Protein AF-A0A6A4B1N3-F1 (afdb_monomer)

Sequence (183 aa):
KTQLAFALGGRRPWFYWPATRIGSDSQNLYQNFDKISDAFDEITLKDKPMKLSKAAILNSTSKFYKTELLWTYGFILALLKQYSLKTDQSTEMIRFVGKTLLHVDKCNRAAVTEFCASMKSSGKVLPFFILDEMTPNTNMDGGGMNMAAFQRNVFLGRKLQTDAYVDDDCAPFPSESTCCFGR

Structure (mmCIF, N/CA/C/O backbone):
data_AF-A0A6A4B1N3-F1
#
_entry.id   AF-A0A6A4B1N3-F1
#
loop_
_atom_site.group_PDB
_atom_site.id
_atom_site.type_symbol
_atom_site.label_atom_id
_atom_site.label_alt_id
_atom_site.label_comp_id
_atom_site.label_asym_id
_atom_site.label_entity_id
_atom_site.label_seq_id
_atom_site.pdbx_PDB_ins_code
_atom_site.Cartn_x
_atom_site.Cartn_y
_atom_site.Cartn_z
_atom_site.occupancy
_atom_site.B_iso_or_equiv
_atom_site.auth_seq_id
_atom_site.auth_comp_id
_atom_site.auth_asym_id
_atom_site.auth_atom_id
_atom_site.pdbx_PDB_model_num
ATOM 1 N N . LYS A 1 1 ? 7.842 -18.168 8.810 1.00 45.47 1 LYS A N 1
ATOM 2 C CA . LYS A 1 1 ? 7.111 -17.239 7.903 1.00 45.47 1 LYS A CA 1
ATOM 3 C C . LYS A 1 1 ? 6.048 -16.365 8.594 1.00 45.47 1 LYS A C 1
ATOM 5 O O . LYS A 1 1 ? 5.810 -15.260 8.150 1.00 45.47 1 LYS A O 1
ATOM 10 N N . THR A 1 2 ? 5.546 -16.728 9.776 1.00 44.12 2 THR A N 1
ATOM 11 C CA . THR A 1 2 ? 4.851 -15.836 10.744 1.00 44.12 2 THR A CA 1
ATOM 12 C C . THR A 1 2 ? 5.799 -15.067 11.684 1.00 44.12 2 THR A C 1
ATOM 14 O O . THR A 1 2 ? 5.364 -14.262 12.503 1.00 44.12 2 THR A O 1
ATOM 17 N N . GLN A 1 3 ? 7.110 -15.300 11.562 1.00 46.03 3 GLN A N 1
ATOM 18 C CA . GLN A 1 3 ? 8.134 -14.774 12.466 1.00 46.03 3 GLN A CA 1
ATOM 19 C C . GLN A 1 3 ? 8.338 -13.260 12.353 1.00 46.03 3 GLN A C 1
ATOM 21 O O . GLN A 1 3 ? 8.688 -12.658 13.354 1.00 46.03 3 GLN A O 1
ATOM 26 N N . LEU A 1 4 ? 8.065 -12.620 11.205 1.00 46.94 4 LEU A N 1
ATOM 27 C CA . LEU A 1 4 ? 8.199 -11.160 11.082 1.00 46.94 4 LEU A CA 1
ATOM 28 C C . LEU A 1 4 ? 7.067 -10.413 11.814 1.00 46.94 4 LEU A C 1
ATOM 30 O O . LEU A 1 4 ? 7.321 -9.411 12.471 1.00 46.94 4 LEU A O 1
ATOM 34 N N . ALA A 1 5 ? 5.834 -10.936 11.776 1.00 45.56 5 ALA A N 1
ATOM 35 C CA . ALA A 1 5 ? 4.709 -10.393 12.547 1.00 45.56 5 ALA A CA 1
ATOM 36 C C . ALA A 1 5 ? 4.905 -10.589 14.065 1.00 45.56 5 ALA A C 1
ATOM 38 O O . ALA A 1 5 ? 4.594 -9.697 14.853 1.00 45.56 5 ALA A O 1
ATOM 39 N N . PHE A 1 6 ? 5.486 -11.728 14.466 1.00 44.69 6 PHE A N 1
ATOM 40 C CA . PHE A 1 6 ? 5.881 -11.996 15.854 1.00 44.69 6 PHE A CA 1
ATOM 41 C C . PHE A 1 6 ? 7.077 -11.134 16.306 1.00 44.69 6 PHE A C 1
ATOM 43 O O . PHE A 1 6 ? 7.061 -10.610 17.416 1.00 44.69 6 PHE A O 1
ATOM 50 N N . ALA A 1 7 ? 8.082 -10.929 15.447 1.00 45.16 7 ALA A N 1
ATOM 51 C CA . ALA A 1 7 ? 9.272 -10.123 15.739 1.00 45.16 7 ALA A CA 1
ATOM 52 C C . ALA A 1 7 ? 8.977 -8.616 15.824 1.00 45.16 7 ALA A C 1
ATOM 54 O O . ALA A 1 7 ? 9.654 -7.903 16.554 1.00 45.16 7 ALA A O 1
ATOM 55 N N . LEU A 1 8 ? 7.931 -8.133 15.143 1.00 51.41 8 LEU A N 1
ATOM 56 C CA . LEU A 1 8 ? 7.424 -6.758 15.270 1.00 51.41 8 LEU A CA 1
ATOM 57 C C . LEU A 1 8 ? 6.492 -6.568 16.487 1.00 51.41 8 LEU A C 1
ATOM 59 O O . LEU A 1 8 ? 5.803 -5.553 16.606 1.00 51.41 8 LEU A O 1
ATOM 63 N N . GLY A 1 9 ? 6.482 -7.534 17.411 1.00 50.06 9 GLY A N 1
ATOM 64 C CA . GLY A 1 9 ? 5.972 -7.375 18.768 1.00 50.06 9 GLY A CA 1
ATOM 65 C C . GLY A 1 9 ? 4.480 -7.624 18.965 1.00 50.06 9 GLY A C 1
ATOM 66 O O . GLY A 1 9 ? 4.006 -7.375 20.066 1.00 50.06 9 GLY A O 1
ATOM 67 N N . GLY A 1 10 ? 3.722 -8.078 17.957 1.00 53.12 10 GLY A N 1
ATOM 68 C CA . GLY A 1 10 ? 2.311 -8.485 18.122 1.00 53.12 10 GLY A CA 1
ATOM 69 C C . GLY A 1 10 ? 1.360 -7.412 18.688 1.00 53.12 10 GLY A C 1
ATOM 70 O O . GLY A 1 10 ? 0.267 -7.737 19.137 1.00 53.12 10 GLY A O 1
ATOM 71 N N . ARG A 1 11 ? 1.779 -6.139 18.717 1.00 61.38 11 ARG A N 1
ATOM 72 C CA . ARG A 1 11 ? 1.110 -5.034 19.439 1.00 61.38 11 ARG A CA 1
ATOM 73 C C . ARG A 1 11 ? 0.362 -4.056 18.537 1.00 61.38 11 ARG A C 1
ATOM 75 O O . ARG A 1 11 ? -0.231 -3.102 19.031 1.00 61.38 11 ARG A O 1
ATOM 82 N N . ARG A 1 12 ? 0.422 -4.230 17.219 1.00 71.31 12 ARG A N 1
ATOM 83 C CA . ARG A 1 12 ? -0.218 -3.334 16.250 1.00 71.31 12 ARG A CA 1
ATOM 84 C C . ARG A 1 12 ? -0.937 -4.172 15.193 1.00 71.31 12 ARG A C 1
ATOM 86 O O . ARG A 1 12 ? -0.401 -5.199 14.812 1.00 71.31 12 ARG A O 1
ATOM 93 N N . PRO A 1 13 ? -2.104 -3.746 14.704 1.00 78.88 13 PRO A N 1
ATOM 94 C CA . PRO A 1 13 ? -2.848 -4.437 13.655 1.00 78.88 13 PRO A CA 1
ATOM 95 C C . PRO A 1 13 ? -2.047 -4.484 12.342 1.00 78.88 13 PRO A C 1
ATOM 97 O O . PRO A 1 13 ? -1.325 -3.538 12.013 1.00 78.88 13 PRO A O 1
ATOM 100 N N . TRP A 1 14 ? -2.195 -5.548 11.550 1.00 77.38 14 TRP A N 1
ATOM 101 C CA . TRP A 1 14 ? -1.523 -5.659 10.246 1.00 77.38 14 TRP A CA 1
ATOM 102 C C . TRP A 1 14 ? -2.414 -6.236 9.147 1.00 77.38 14 TRP A C 1
ATOM 104 O O . TRP A 1 14 ? -3.177 -7.175 9.364 1.00 77.38 14 TRP A O 1
ATOM 114 N N . PHE A 1 15 ? -2.271 -5.702 7.937 1.00 79.19 15 PHE A N 1
ATOM 115 C CA . PHE A 1 15 ? -2.686 -6.355 6.702 1.00 79.19 15 PHE A CA 1
ATOM 116 C C . PHE A 1 15 ? -1.580 -7.305 6.255 1.00 79.19 15 PHE A C 1
ATOM 118 O O . PHE A 1 15 ? -0.411 -6.920 6.243 1.00 79.19 15 PHE A O 1
ATOM 125 N N . TYR A 1 16 ? -1.944 -8.529 5.888 1.00 75.94 16 TYR A N 1
ATOM 126 C CA . TYR A 1 16 ? -1.006 -9.521 5.376 1.00 75.94 16 TYR A CA 1
ATOM 127 C C . TYR A 1 16 ? -1.273 -9.785 3.899 1.00 75.94 16 TYR A C 1
ATOM 129 O O . TYR A 1 16 ? -2.423 -9.964 3.497 1.00 75.94 16 TYR A O 1
ATOM 137 N N . TRP A 1 17 ? -0.195 -9.803 3.123 1.00 75.38 17 TRP A N 1
ATOM 138 C CA . TRP A 1 17 ? -0.210 -10.012 1.690 1.00 75.38 17 TRP A CA 1
ATOM 139 C C . TRP A 1 17 ? 0.694 -11.176 1.307 1.00 75.38 17 TRP A C 1
ATOM 141 O O . TRP A 1 17 ? 1.900 -11.093 1.543 1.00 75.38 17 TRP A O 1
ATOM 151 N N . PRO A 1 18 ? 0.166 -12.243 0.703 1.00 67.25 18 PRO A N 1
ATOM 152 C CA . PRO A 1 18 ? 1.003 -13.284 0.141 1.00 67.25 18 PRO A CA 1
ATOM 153 C C . PRO A 1 18 ? 1.669 -12.780 -1.143 1.00 67.25 18 PRO A C 1
ATOM 155 O O . PRO A 1 18 ? 1.049 -12.122 -1.971 1.00 67.25 18 PRO A O 1
ATOM 158 N N . ALA A 1 19 ? 2.946 -13.109 -1.319 1.00 61.28 19 ALA A N 1
ATOM 159 C CA . ALA A 1 19 ? 3.702 -12.783 -2.532 1.00 61.28 19 ALA A CA 1
ATOM 160 C C . ALA A 1 19 ? 3.337 -13.634 -3.753 1.00 61.28 19 ALA A C 1
ATOM 162 O O . ALA A 1 19 ? 3.766 -13.350 -4.870 1.00 61.28 19 ALA A O 1
ATOM 163 N N . THR A 1 20 ? 2.617 -14.728 -3.531 1.00 61.00 20 THR A N 1
ATOM 164 C CA . THR A 1 20 ? 2.230 -15.674 -4.572 1.00 61.00 20 THR A CA 1
ATOM 165 C C . THR A 1 20 ? 0.718 -15.739 -4.627 1.00 61.00 20 THR A C 1
ATOM 167 O O . THR A 1 20 ? 0.055 -15.631 -3.593 1.00 61.00 20 THR A O 1
ATOM 170 N N . ARG A 1 21 ? 0.177 -15.916 -5.838 1.00 61.50 21 ARG A N 1
ATOM 171 C CA . ARG A 1 21 ? -1.244 -16.216 -6.001 1.00 61.50 21 ARG A CA 1
ATOM 172 C C . ARG A 1 21 ? -1.580 -17.442 -5.175 1.00 61.50 21 ARG A C 1
ATOM 174 O O . ARG A 1 21 ? -0.898 -18.465 -5.271 1.00 61.50 21 ARG A O 1
ATOM 181 N N . ILE A 1 22 ? -2.619 -17.321 -4.368 1.00 63.19 22 ILE A N 1
ATOM 182 C CA . ILE A 1 22 ? -3.025 -18.378 -3.462 1.00 63.19 22 ILE A CA 1
ATOM 183 C C . ILE A 1 22 ? -3.862 -19.354 -4.283 1.00 63.19 22 ILE A C 1
ATOM 185 O O . ILE A 1 22 ? -5.053 -19.174 -4.486 1.00 63.19 22 ILE A O 1
ATOM 189 N N . GLY A 1 23 ? -3.219 -20.398 -4.802 1.00 58.72 23 GLY A N 1
ATOM 190 C CA . GLY A 1 23 ? -3.928 -21.475 -5.492 1.00 58.72 23 GLY A CA 1
ATOM 191 C C . GLY A 1 23 ? -4.814 -22.281 -4.538 1.00 58.72 23 GLY A C 1
ATOM 192 O O . GLY A 1 23 ? -4.618 -22.241 -3.319 1.00 58.72 23 GLY A O 1
ATOM 193 N N . SER A 1 24 ? -5.724 -23.082 -5.101 1.00 58.38 24 SER A N 1
ATOM 194 C CA . SER A 1 24 ? -6.586 -24.030 -4.370 1.00 58.38 24 SER A CA 1
ATOM 195 C C . SER A 1 24 ? -5.820 -24.949 -3.416 1.00 58.38 24 SER A C 1
ATOM 197 O O . SER A 1 24 ? -6.361 -25.368 -2.397 1.00 58.38 24 SER A O 1
ATOM 199 N N . ASP A 1 25 ? -4.549 -25.208 -3.718 1.00 60.84 25 ASP A N 1
ATOM 200 C CA . ASP A 1 25 ? -3.686 -26.130 -2.977 1.00 60.84 25 ASP A CA 1
ATOM 201 C C . ASP A 1 25 ? -2.960 -25.451 -1.798 1.00 60.84 25 ASP A C 1
ATOM 203 O O . ASP A 1 25 ? -2.228 -26.091 -1.041 1.00 60.84 25 ASP A O 1
ATOM 207 N N . SER A 1 26 ? -3.148 -24.139 -1.622 1.00 61.34 26 SER A N 1
ATOM 208 C CA . SER A 1 26 ? -2.591 -23.389 -0.495 1.00 61.34 26 SER A CA 1
ATOM 209 C C . SER A 1 26 ? -3.312 -23.748 0.803 1.00 61.34 26 SER A C 1
ATOM 211 O O . SER A 1 26 ? -4.514 -24.012 0.800 1.00 61.34 26 SER A O 1
ATOM 213 N N . GLN A 1 27 ? -2.607 -23.694 1.941 1.00 58.31 27 GLN A N 1
ATOM 214 C CA . GLN A 1 27 ? -3.231 -23.950 3.246 1.00 58.31 27 GLN A CA 1
ATOM 215 C C . GLN A 1 27 ? -4.471 -23.061 3.441 1.00 58.31 27 GLN A C 1
ATOM 217 O O . GLN A 1 27 ? -4.430 -21.875 3.114 1.00 58.31 27 GLN A O 1
ATOM 222 N N . ASN A 1 28 ? -5.538 -23.597 4.045 1.00 61.19 28 ASN A N 1
ATOM 223 C CA . ASN A 1 28 ? -6.802 -22.877 4.278 1.00 61.19 28 ASN A CA 1
ATOM 224 C C . ASN A 1 28 ? -6.622 -21.510 4.960 1.00 61.19 28 ASN A C 1
ATOM 226 O O . ASN A 1 28 ? -7.403 -20.588 4.734 1.00 61.19 28 ASN A O 1
ATOM 230 N N . LEU A 1 29 ? -5.581 -21.354 5.786 1.00 61.53 29 LEU A N 1
ATOM 231 C CA . LEU A 1 29 ? -5.235 -20.064 6.378 1.00 61.53 29 LEU A CA 1
ATOM 232 C C . LEU A 1 29 ? -4.972 -19.003 5.300 1.00 61.53 29 LEU A C 1
ATOM 234 O O . LEU A 1 29 ? -5.459 -17.885 5.439 1.00 61.53 29 LEU A O 1
ATOM 238 N N . TYR A 1 30 ? -4.260 -19.369 4.232 1.00 61.44 30 TYR A N 1
ATOM 239 C CA . TYR A 1 30 ? -3.937 -18.489 3.117 1.00 61.44 30 TYR A CA 1
ATOM 240 C C . TYR A 1 30 ? -5.128 -18.226 2.209 1.00 61.44 30 TYR A C 1
ATOM 242 O O . TYR A 1 30 ? -5.305 -17.092 1.789 1.00 61.44 30 TYR A O 1
ATOM 250 N N . GLN A 1 31 ? -6.003 -19.209 1.985 1.00 62.94 31 GLN A N 1
ATOM 251 C CA . GLN A 1 31 ? -7.219 -19.028 1.175 1.00 62.94 31 GLN A CA 1
ATOM 252 C C . GLN A 1 31 ? -8.108 -17.873 1.679 1.00 62.94 31 GLN A C 1
ATOM 254 O O . GLN A 1 31 ? -8.796 -17.219 0.898 1.00 62.94 31 GLN A O 1
ATOM 259 N N . ASN A 1 32 ? -8.037 -17.540 2.974 1.00 64.31 32 ASN A N 1
ATOM 260 C CA . ASN A 1 32 ? -8.733 -16.378 3.537 1.00 64.31 32 ASN A CA 1
ATOM 261 C C . ASN A 1 32 ? -8.190 -15.018 3.053 1.00 64.31 32 ASN A C 1
ATOM 263 O O . ASN A 1 32 ? -8.875 -14.007 3.214 1.00 64.31 32 ASN A O 1
ATOM 267 N N . PHE A 1 33 ? -6.986 -14.973 2.475 1.00 68.06 33 PHE A N 1
ATOM 268 C CA . PHE A 1 33 ? -6.372 -13.764 1.913 1.00 68.06 33 PHE A CA 1
ATOM 269 C C . PHE A 1 33 ? -6.438 -13.701 0.390 1.00 68.06 33 PHE A C 1
ATOM 271 O O . PHE A 1 33 ? -6.059 -12.679 -0.171 1.00 68.06 33 PHE A O 1
ATOM 278 N N . ASP A 1 34 ? -6.933 -14.742 -0.278 1.00 69.25 34 ASP A N 1
ATOM 279 C CA . ASP A 1 34 ? -6.882 -14.856 -1.738 1.00 69.25 34 ASP A CA 1
ATOM 280 C C . ASP A 1 34 ? -7.584 -13.674 -2.420 1.00 69.25 34 ASP A C 1
ATOM 282 O O . ASP A 1 34 ? -6.979 -12.900 -3.153 1.00 69.25 34 ASP A O 1
ATOM 286 N N . LYS A 1 35 ? -8.823 -13.393 -2.000 1.00 72.56 35 LYS A N 1
ATOM 287 C CA . LYS A 1 35 ? -9.634 -12.294 -2.551 1.00 72.56 35 LYS A CA 1
ATOM 288 C C . LYS A 1 35 ? -9.014 -10.917 -2.376 1.00 72.56 35 LYS A C 1
ATOM 290 O O . LYS A 1 35 ? -9.163 -10.059 -3.242 1.00 72.56 35 LYS A O 1
ATOM 295 N N . ILE A 1 36 ? -8.418 -10.670 -1.208 1.00 75.25 36 ILE A N 1
ATOM 296 C CA . ILE A 1 36 ? -7.777 -9.384 -0.974 1.00 75.25 36 ILE A CA 1
ATOM 297 C C . ILE A 1 36 ? -6.522 -9.321 -1.836 1.00 75.25 36 ILE A C 1
ATOM 299 O O . ILE A 1 36 ? -6.402 -8.344 -2.566 1.00 75.25 36 ILE A O 1
ATOM 303 N N . SER A 1 37 ? -5.713 -10.389 -1.849 1.00 74.81 37 SER A N 1
ATOM 304 C CA . SER A 1 37 ? -4.488 -10.529 -2.638 1.00 74.81 37 SER A CA 1
ATOM 305 C C . SER A 1 37 ? -4.695 -10.259 -4.120 1.00 74.81 37 SER A C 1
ATOM 307 O O . SER A 1 37 ? -4.037 -9.379 -4.678 1.00 74.81 37 SER A O 1
ATOM 309 N N . ASP A 1 38 ? -5.670 -10.935 -4.719 1.00 78.19 38 ASP A N 1
ATOM 310 C CA . ASP A 1 38 ? -6.063 -10.760 -6.113 1.00 78.19 38 ASP A CA 1
ATOM 311 C C . ASP A 1 38 ? -6.467 -9.316 -6.409 1.00 78.19 38 ASP A C 1
ATOM 313 O O . ASP A 1 38 ? -6.020 -8.733 -7.397 1.00 78.19 38 ASP A O 1
ATOM 317 N N . ALA A 1 39 ? -7.247 -8.689 -5.522 1.00 82.19 39 ALA A N 1
ATOM 318 C CA . ALA A 1 39 ? -7.670 -7.305 -5.710 1.00 82.19 39 ALA A CA 1
ATOM 319 C C . ALA A 1 39 ? -6.480 -6.331 -5.743 1.00 82.19 39 ALA A C 1
ATOM 321 O O . ALA A 1 39 ? -6.495 -5.362 -6.503 1.00 82.19 39 ALA A O 1
ATOM 322 N N . PHE A 1 40 ? -5.430 -6.565 -4.954 1.00 83.25 40 PHE A N 1
ATOM 323 C CA . PHE A 1 40 ? -4.223 -5.738 -5.030 1.00 83.25 40 PHE A CA 1
ATOM 324 C C . PHE A 1 40 ? -3.391 -6.031 -6.254 1.00 83.25 40 PHE A C 1
ATOM 326 O O . PHE A 1 40 ? -2.886 -5.077 -6.835 1.00 83.25 40 PHE A O 1
ATOM 333 N N . ASP A 1 41 ? -3.255 -7.285 -6.675 1.00 81.00 41 ASP A N 1
ATOM 334 C CA . ASP A 1 41 ? -2.563 -7.608 -7.923 1.00 81.00 41 ASP A CA 1
ATOM 335 C C . ASP A 1 41 ? -3.253 -6.921 -9.108 1.00 81.00 41 ASP A C 1
ATOM 337 O O . ASP A 1 41 ? -2.601 -6.242 -9.907 1.00 81.00 41 ASP A O 1
ATOM 341 N N . GLU A 1 42 ? -4.585 -6.985 -9.174 1.00 84.94 42 GLU A N 1
ATOM 342 C CA . GLU A 1 42 ? -5.386 -6.278 -10.176 1.00 84.94 42 GLU A CA 1
ATOM 343 C C . GLU A 1 42 ? -5.177 -4.762 -10.129 1.00 84.94 42 GLU A C 1
ATOM 345 O O . GLU A 1 42 ? -4.992 -4.122 -11.167 1.00 84.94 42 GLU A O 1
ATOM 350 N N . ILE A 1 43 ? -5.189 -4.164 -8.937 1.00 87.69 43 ILE A N 1
ATOM 351 C CA . ILE A 1 43 ? -4.957 -2.727 -8.752 1.00 87.69 43 ILE A CA 1
ATOM 352 C C . ILE A 1 43 ? -3.532 -2.330 -9.149 1.00 87.69 43 ILE A C 1
ATOM 354 O O . ILE A 1 43 ? -3.345 -1.340 -9.855 1.00 87.69 43 ILE A O 1
ATOM 358 N N . THR A 1 44 ? -2.540 -3.111 -8.736 1.00 86.88 44 THR A N 1
ATOM 359 C CA . THR A 1 44 ? -1.114 -2.885 -9.001 1.00 86.88 44 THR A CA 1
ATOM 360 C C . THR A 1 44 ? -0.851 -2.899 -10.507 1.00 86.88 44 THR A C 1
ATOM 362 O O . THR A 1 44 ? -0.147 -2.039 -11.042 1.00 86.88 44 THR A O 1
ATOM 365 N N . LEU A 1 45 ? -1.493 -3.816 -11.237 1.00 87.69 45 LEU A N 1
ATOM 366 C CA . LEU A 1 45 ? -1.413 -3.888 -12.696 1.00 87.69 45 LEU A CA 1
ATOM 367 C C . LEU A 1 45 ? -1.960 -2.630 -13.390 1.00 87.69 45 LEU A C 1
ATOM 369 O O . LEU A 1 45 ? -1.441 -2.245 -14.444 1.00 87.69 45 LEU A O 1
ATOM 373 N N . LYS A 1 46 ? -2.949 -1.935 -12.807 1.00 91.75 46 LYS A N 1
ATOM 374 C CA . LYS A 1 46 ? -3.496 -0.685 -13.378 1.00 91.75 46 LYS A CA 1
ATOM 375 C C . LYS A 1 46 ? -2.484 0.462 -13.389 1.00 91.75 46 LYS A C 1
ATOM 377 O O . LYS A 1 46 ? -2.604 1.350 -14.238 1.00 91.75 46 LYS A O 1
ATOM 382 N N . ASP A 1 47 ? -1.481 0.431 -12.512 1.00 90.81 47 ASP A N 1
ATOM 383 C CA . ASP A 1 47 ? -0.378 1.404 -12.485 1.00 90.81 47 ASP A CA 1
ATOM 384 C C . ASP A 1 47 ? 0.702 1.121 -13.540 1.00 90.81 47 ASP A C 1
ATOM 386 O O . ASP A 1 47 ? 1.604 1.932 -13.742 1.00 90.81 47 ASP A O 1
ATOM 390 N N . LYS A 1 48 ? 0.577 0.008 -14.278 1.00 90.31 48 LYS A N 1
ATOM 391 C CA . LYS A 1 48 ? 1.447 -0.377 -15.401 1.00 90.31 48 LYS A CA 1
ATOM 392 C C . LYS A 1 48 ? 2.948 -0.293 -15.058 1.00 90.31 48 LYS A C 1
ATOM 394 O O . LYS A 1 48 ? 3.714 0.240 -15.868 1.00 90.31 48 LYS A O 1
ATOM 399 N N . PRO A 1 49 ? 3.409 -0.864 -13.926 1.00 85.75 49 PRO A N 1
ATOM 400 C CA . PRO A 1 49 ? 4.802 -0.735 -13.494 1.00 85.75 49 PRO A CA 1
ATOM 401 C C . PRO A 1 49 ? 5.807 -1.306 -14.506 1.00 85.75 49 PRO A C 1
ATOM 403 O O . PRO A 1 49 ? 6.933 -0.832 -14.595 1.00 85.75 49 PRO A O 1
ATOM 406 N N . MET A 1 50 ? 5.382 -2.256 -15.346 1.00 85.75 50 MET A N 1
ATOM 407 C CA . MET A 1 50 ? 6.205 -2.837 -16.416 1.00 85.75 50 MET A CA 1
ATOM 408 C C . MET A 1 50 ? 6.592 -1.851 -17.526 1.00 85.75 50 MET A C 1
ATOM 410 O O . MET A 1 50 ? 7.515 -2.128 -18.285 1.00 85.75 50 MET A O 1
ATOM 414 N N . LYS A 1 51 ? 5.884 -0.723 -17.664 1.00 88.06 51 LYS A N 1
ATOM 415 C CA . LYS A 1 51 ? 6.200 0.305 -18.671 1.00 88.06 51 LYS A CA 1
ATOM 416 C C . LYS A 1 51 ? 7.263 1.296 -18.200 1.00 88.06 51 LYS A C 1
ATOM 418 O O . LYS A 1 51 ? 7.678 2.157 -18.970 1.00 88.06 51 LYS A O 1
ATOM 423 N N . LEU A 1 52 ? 7.659 1.215 -16.935 1.00 85.56 52 LEU A N 1
ATOM 424 C CA . LEU A 1 52 ? 8.599 2.135 -16.319 1.00 85.56 52 LEU A CA 1
ATOM 425 C C . LEU A 1 52 ? 10.013 1.573 -16.387 1.00 85.56 52 LEU A C 1
ATOM 427 O O . LEU A 1 52 ? 10.226 0.362 -16.454 1.00 85.56 52 LEU A O 1
ATOM 431 N N . SER A 1 53 ? 11.002 2.465 -16.352 1.00 88.19 53 SER A N 1
ATOM 432 C CA . SER A 1 53 ? 12.391 2.028 -16.329 1.00 88.19 53 SER A CA 1
ATOM 433 C C . SER A 1 53 ? 12.687 1.268 -15.036 1.00 88.19 53 SER A C 1
ATOM 435 O O . SER A 1 53 ? 12.229 1.634 -13.948 1.00 88.19 53 SER A O 1
ATOM 437 N N . LYS A 1 54 ? 13.523 0.232 -15.145 1.00 85.50 54 LYS A N 1
ATOM 438 C CA . LYS A 1 54 ? 13.982 -0.563 -13.999 1.00 85.50 54 LYS A CA 1
ATOM 439 C C . LYS A 1 54 ? 14.563 0.327 -12.890 1.00 85.50 54 LYS A C 1
ATOM 441 O O . LYS A 1 54 ? 14.272 0.117 -11.718 1.00 85.50 54 LYS A O 1
ATOM 446 N N . ALA A 1 55 ? 15.307 1.374 -13.255 1.00 86.38 55 ALA A N 1
ATOM 447 C CA . ALA A 1 55 ? 15.858 2.343 -12.306 1.00 86.38 55 ALA A CA 1
ATOM 448 C C . ALA A 1 55 ? 14.775 3.139 -11.550 1.00 86.38 55 ALA A C 1
ATOM 450 O O . ALA A 1 55 ? 14.893 3.338 -10.341 1.00 86.38 55 ALA A O 1
ATOM 451 N N . ALA A 1 56 ? 13.708 3.572 -12.232 1.00 86.38 56 ALA A N 1
ATOM 452 C 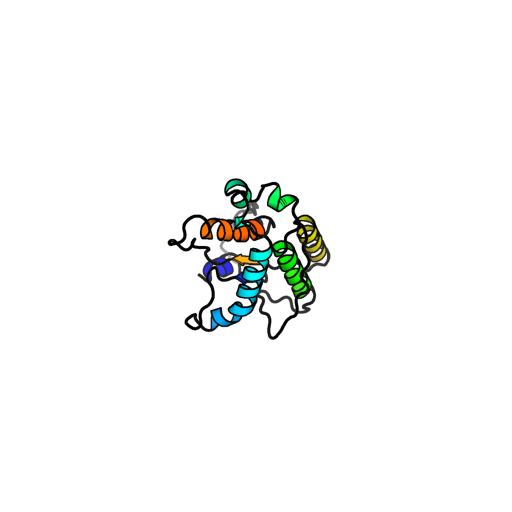CA . ALA A 1 56 ? 12.609 4.298 -11.594 1.00 86.38 56 ALA A CA 1
ATOM 453 C C . ALA A 1 56 ? 11.803 3.400 -10.646 1.00 86.38 56 ALA A C 1
ATOM 455 O O . ALA A 1 56 ? 11.423 3.844 -9.562 1.00 86.38 56 ALA A O 1
ATOM 456 N N . ILE A 1 57 ? 11.582 2.143 -11.037 1.00 87.38 57 ILE A N 1
ATOM 457 C CA . ILE A 1 57 ? 10.828 1.163 -10.252 1.00 87.38 57 ILE A CA 1
ATOM 458 C C . ILE A 1 57 ? 11.605 0.673 -9.035 1.00 87.38 57 ILE A C 1
ATOM 460 O O . ILE A 1 57 ? 11.013 0.591 -7.963 1.00 87.38 57 ILE A O 1
ATOM 464 N N . LEU A 1 58 ? 12.902 0.381 -9.162 1.00 85.50 58 LEU A N 1
ATOM 465 C CA . LEU A 1 58 ? 13.723 -0.131 -8.057 1.00 85.50 58 LEU A CA 1
ATOM 466 C C . LEU A 1 58 ? 14.027 0.924 -6.990 1.00 85.50 58 LEU A C 1
ATOM 468 O O . LEU A 1 58 ? 14.266 0.571 -5.837 1.00 85.50 58 LEU A O 1
ATOM 472 N N . ASN A 1 59 ? 13.990 2.207 -7.345 1.00 85.25 59 ASN A N 1
ATOM 473 C CA . ASN A 1 59 ? 14.272 3.291 -6.418 1.00 85.25 59 ASN A CA 1
ATOM 474 C C . ASN A 1 59 ? 12.980 3.851 -5.798 1.00 85.25 59 ASN A C 1
ATOM 476 O O . ASN A 1 59 ? 12.285 4.643 -6.430 1.00 85.25 59 ASN A O 1
ATOM 480 N N . SER A 1 60 ? 12.700 3.522 -4.532 1.00 83.75 60 SER A N 1
ATOM 481 C CA . SER A 1 60 ? 11.548 4.048 -3.770 1.00 83.75 60 SER A CA 1
ATOM 482 C C . SER A 1 60 ? 11.545 5.574 -3.613 1.00 83.75 60 SER A C 1
ATOM 484 O O . SER A 1 60 ? 10.512 6.181 -3.332 1.00 83.75 60 SER A O 1
ATOM 486 N N . THR A 1 61 ? 12.695 6.220 -3.808 1.00 84.50 61 THR A N 1
ATOM 487 C CA . THR A 1 61 ? 12.840 7.679 -3.761 1.00 84.50 61 THR A CA 1
ATOM 488 C C . THR A 1 61 ? 12.709 8.341 -5.133 1.00 84.50 61 THR A C 1
ATOM 490 O O . THR A 1 61 ? 12.844 9.568 -5.229 1.00 84.50 61 THR A O 1
ATOM 493 N N . SER A 1 62 ? 12.440 7.567 -6.188 1.00 85.75 62 SER A N 1
ATOM 494 C CA . SER A 1 62 ? 12.261 8.092 -7.538 1.00 85.75 62 SER A CA 1
ATOM 495 C C . SER A 1 62 ? 11.081 9.064 -7.611 1.00 85.75 62 SER A C 1
ATOM 497 O O . SER A 1 62 ? 10.158 9.041 -6.789 1.00 85.75 62 SER A O 1
ATOM 499 N N . LYS A 1 63 ? 11.109 9.947 -8.617 1.00 87.31 63 LYS A N 1
ATOM 500 C CA . LYS A 1 63 ? 10.027 10.911 -8.864 1.00 87.31 63 LYS A CA 1
ATOM 501 C C . LYS A 1 63 ? 8.678 10.205 -9.021 1.00 87.31 63 LYS A C 1
ATOM 503 O O . LYS A 1 63 ? 7.688 10.690 -8.493 1.00 87.31 63 LYS A O 1
ATOM 508 N N . PHE A 1 64 ? 8.683 9.026 -9.642 1.00 89.25 64 PHE A N 1
ATOM 509 C CA . PHE A 1 64 ? 7.503 8.202 -9.866 1.00 89.25 64 PHE A CA 1
ATOM 510 C C . PHE A 1 64 ? 6.686 7.972 -8.578 1.00 89.25 64 PHE A C 1
ATOM 512 O O . PHE A 1 64 ? 5.528 8.369 -8.514 1.00 89.25 64 PHE A O 1
ATOM 519 N N . TYR A 1 65 ? 7.300 7.469 -7.502 1.00 88.00 65 TYR A N 1
ATOM 520 C CA . TYR A 1 65 ? 6.601 7.251 -6.222 1.00 88.00 65 TYR A CA 1
ATOM 521 C C . TYR A 1 65 ? 6.258 8.544 -5.465 1.00 88.00 65 TYR A C 1
ATOM 523 O O . TYR A 1 65 ? 5.455 8.541 -4.534 1.00 88.00 65 TYR A O 1
ATOM 531 N N . LYS A 1 66 ? 6.892 9.666 -5.815 1.00 85.31 66 LYS A N 1
ATOM 532 C CA . LYS A 1 66 ? 6.698 10.949 -5.127 1.00 85.31 66 LYS A CA 1
ATOM 533 C C . LYS A 1 66 ? 5.567 11.773 -5.732 1.00 85.31 66 LYS A C 1
ATOM 535 O O . LYS A 1 66 ? 4.862 12.436 -4.976 1.00 85.31 66 LYS A O 1
ATOM 540 N N . THR A 1 67 ? 5.429 11.769 -7.056 1.00 84.56 67 THR A N 1
ATOM 541 C CA . THR A 1 67 ? 4.572 12.724 -7.774 1.00 84.56 67 THR A CA 1
ATOM 542 C C . THR A 1 67 ? 3.378 12.089 -8.463 1.00 84.56 67 THR A C 1
ATOM 544 O O . THR A 1 67 ? 2.391 12.785 -8.682 1.00 84.56 67 THR A O 1
ATOM 547 N N . GLU A 1 68 ? 3.444 10.805 -8.815 1.00 90.06 68 GLU A N 1
ATOM 548 C CA . GLU A 1 68 ? 2.371 10.176 -9.582 1.00 90.06 68 GLU A CA 1
ATOM 549 C C . GLU A 1 68 ? 1.139 9.858 -8.732 1.00 90.06 68 GLU A C 1
ATOM 551 O O . GLU A 1 68 ? 1.213 9.585 -7.529 1.00 90.06 68 GLU A O 1
ATOM 556 N N . LEU A 1 69 ? -0.009 9.858 -9.410 1.00 94.81 69 LEU A N 1
ATOM 557 C CA . LEU A 1 69 ? -1.268 9.353 -8.880 1.00 94.81 69 LEU A CA 1
ATOM 558 C C . LEU A 1 69 ? -1.370 7.858 -9.196 1.00 94.81 69 LEU A C 1
ATOM 560 O O . LEU A 1 69 ? -1.568 7.469 -10.353 1.00 94.81 69 LEU A O 1
ATOM 564 N N . LEU A 1 70 ? -1.246 7.032 -8.158 1.00 93.88 70 LEU A N 1
ATOM 565 C CA . LEU A 1 70 ? -1.223 5.575 -8.253 1.00 93.88 70 LEU A CA 1
ATOM 566 C C . LEU A 1 70 ? -2.528 4.977 -7.724 1.00 93.88 70 LEU A C 1
ATOM 568 O O . LEU A 1 70 ? -3.022 5.362 -6.658 1.00 93.88 70 LEU A O 1
ATOM 572 N N . TRP A 1 71 ? -3.067 3.993 -8.440 1.00 94.94 71 TRP A N 1
ATOM 573 C CA . TRP A 1 71 ? -4.166 3.153 -7.964 1.00 94.94 71 TRP A CA 1
ATOM 574 C C . TRP A 1 71 ? -3.758 2.380 -6.712 1.00 94.94 71 TRP A C 1
ATOM 576 O O . TRP A 1 71 ? -4.560 2.234 -5.793 1.00 94.94 71 TRP A O 1
ATOM 586 N N . THR A 1 72 ? -2.500 1.944 -6.638 1.00 91.25 72 THR A N 1
ATOM 587 C CA . THR A 1 72 ? -1.961 1.206 -5.489 1.00 91.25 72 THR A CA 1
ATOM 588 C C . THR A 1 72 ? -1.947 2.067 -4.221 1.00 91.25 72 THR A C 1
ATOM 590 O O . THR A 1 72 ? -2.306 1.589 -3.145 1.00 91.25 72 THR A O 1
ATOM 593 N N . TYR A 1 73 ? -1.638 3.367 -4.330 1.00 92.31 73 TYR A N 1
ATOM 594 C CA . TYR A 1 73 ? -1.810 4.303 -3.209 1.00 92.31 73 TYR A CA 1
ATOM 595 C C . TYR A 1 73 ? -3.280 4.498 -2.847 1.00 92.31 73 TYR A C 1
ATOM 597 O O . TYR A 1 73 ? -3.622 4.486 -1.663 1.00 92.31 73 TYR A O 1
ATOM 605 N N . GLY A 1 74 ? -4.147 4.604 -3.853 1.00 92.81 74 GLY A N 1
ATOM 606 C CA . GLY A 1 74 ? -5.595 4.650 -3.672 1.00 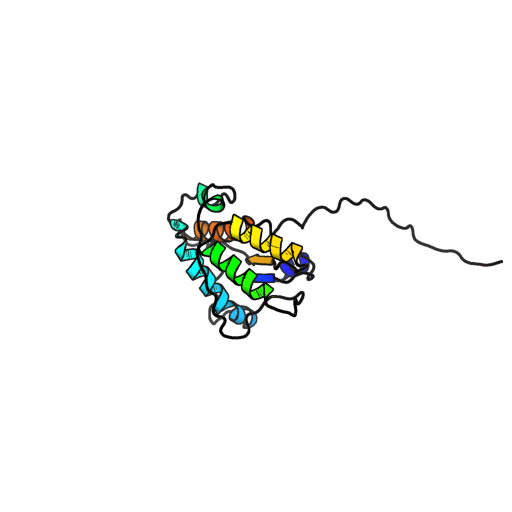92.81 74 GLY A CA 1
ATOM 607 C C . GLY A 1 74 ? -6.126 3.487 -2.849 1.00 92.81 74 GLY A C 1
ATOM 608 O O . GLY A 1 74 ? -6.905 3.665 -1.915 1.00 92.81 74 GLY A O 1
ATOM 609 N N . PHE A 1 75 ? -5.662 2.285 -3.168 1.00 90.94 75 PHE A N 1
ATOM 610 C CA . PHE A 1 75 ? -6.084 1.06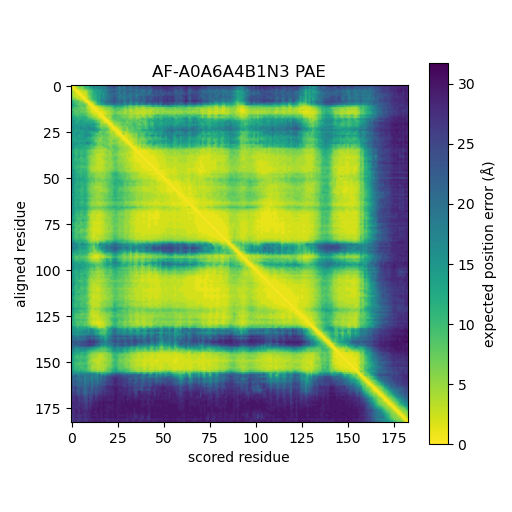1 -2.507 1.00 90.94 75 PHE A CA 1
ATOM 611 C C . PHE A 1 75 ? -5.588 0.995 -1.062 1.00 90.94 75 PHE A C 1
ATOM 613 O O . PHE A 1 75 ? -6.371 0.693 -0.163 1.00 90.94 75 PHE A O 1
ATOM 620 N N . ILE A 1 76 ? -4.334 1.382 -0.804 1.00 90.00 76 ILE A N 1
ATOM 621 C CA . ILE A 1 76 ? -3.816 1.533 0.565 1.00 90.00 76 ILE A CA 1
ATOM 622 C C . ILE A 1 76 ? -4.664 2.534 1.355 1.00 90.00 76 ILE A C 1
ATOM 624 O O . ILE A 1 76 ? -5.033 2.264 2.498 1.00 90.00 76 ILE A O 1
ATOM 628 N N . LEU A 1 77 ? -5.007 3.676 0.757 1.00 91.69 77 LEU A N 1
ATOM 629 C CA . LEU A 1 77 ? -5.851 4.680 1.400 1.00 91.69 77 LEU A CA 1
ATOM 630 C C . LEU A 1 77 ? -7.257 4.139 1.694 1.00 91.69 77 LEU A C 1
ATOM 632 O O . LEU A 1 77 ? -7.778 4.374 2.782 1.00 91.69 77 LEU A O 1
ATOM 636 N N . ALA A 1 78 ? -7.861 3.396 0.767 1.00 91.31 78 ALA A N 1
ATOM 637 C CA . ALA A 1 78 ? -9.167 2.771 0.961 1.00 91.31 78 ALA A CA 1
ATOM 638 C C . ALA A 1 78 ? -9.145 1.758 2.117 1.00 91.31 78 ALA A C 1
ATOM 640 O O . ALA A 1 78 ? -10.038 1.773 2.965 1.00 91.31 78 ALA A O 1
ATOM 641 N N . LEU A 1 79 ? -8.091 0.941 2.214 1.00 88.69 79 LEU A N 1
ATOM 642 C CA . LEU A 1 79 ? -7.894 0.014 3.331 1.00 88.69 79 LEU A CA 1
ATOM 643 C C . LEU A 1 79 ? -7.739 0.745 4.667 1.00 88.69 79 LEU A C 1
ATOM 645 O O . LEU A 1 79 ? -8.350 0.346 5.659 1.00 88.69 79 LEU A O 1
ATOM 649 N N . LEU A 1 80 ? -6.966 1.833 4.701 1.00 88.62 80 LEU A N 1
ATOM 650 C CA . LEU A 1 80 ? -6.801 2.656 5.901 1.00 88.62 80 LEU A CA 1
ATOM 651 C C . LEU A 1 80 ? -8.116 3.309 6.329 1.00 88.62 80 LEU A C 1
ATOM 653 O O . LEU A 1 80 ? -8.451 3.274 7.513 1.00 88.62 80 LEU A O 1
ATOM 657 N N . LYS A 1 81 ? -8.885 3.858 5.382 1.00 90.44 81 LYS A N 1
ATOM 658 C CA . LYS A 1 81 ? -10.219 4.416 5.640 1.00 90.44 81 LYS A CA 1
ATOM 659 C C . LYS A 1 81 ? -11.136 3.358 6.233 1.00 90.44 81 LYS A C 1
ATOM 661 O O . LYS A 1 81 ? -11.682 3.575 7.310 1.00 90.44 81 LYS A O 1
ATOM 666 N N . GLN A 1 82 ? -11.223 2.196 5.593 1.00 87.19 82 GLN A N 1
ATOM 667 C CA . GLN A 1 82 ? -12.070 1.102 6.052 1.00 87.19 82 GLN A CA 1
ATOM 668 C C . GLN A 1 82 ? -11.662 0.599 7.440 1.00 87.19 82 GLN A C 1
ATOM 670 O O . GLN A 1 82 ? -12.519 0.344 8.282 1.00 87.19 82 GLN A O 1
ATOM 675 N N . TYR A 1 83 ? -10.360 0.495 7.707 1.00 84.94 83 TYR A N 1
ATOM 676 C CA . TYR A 1 83 ? -9.857 0.136 9.028 1.00 84.94 83 TYR A CA 1
ATOM 677 C C . TYR A 1 83 ? -10.194 1.198 10.080 1.00 84.94 83 TYR A C 1
ATOM 679 O O . TYR A 1 83 ? -10.628 0.862 11.176 1.00 84.94 83 TYR A O 1
ATOM 687 N N . SER A 1 84 ? -10.068 2.482 9.740 1.00 86.19 84 SER A N 1
ATOM 688 C CA . SER A 1 84 ? -10.355 3.579 10.666 1.00 86.19 84 SER A CA 1
ATOM 689 C C . SER A 1 84 ? -11.816 3.630 11.130 1.00 86.19 84 SER A C 1
ATOM 691 O O . SER A 1 84 ? -12.087 4.246 12.159 1.00 86.19 84 SER A O 1
ATOM 693 N N . LEU A 1 85 ? -12.745 3.002 10.402 1.00 84.69 85 LEU A N 1
ATOM 694 C CA . LEU A 1 85 ? -14.158 2.903 10.778 1.00 84.69 85 LEU A CA 1
ATOM 695 C C . LEU A 1 85 ? -14.432 1.805 11.813 1.00 84.69 85 LEU A C 1
ATOM 697 O O . LEU A 1 85 ? -15.489 1.821 12.439 1.00 84.69 85 LEU A O 1
ATOM 701 N N . LYS A 1 86 ? -13.514 0.849 12.001 1.00 76.94 86 LYS A N 1
ATOM 702 C CA . LYS A 1 86 ? -13.681 -0.211 13.000 1.00 76.94 86 LYS A CA 1
ATOM 703 C C . LYS A 1 86 ? -13.513 0.367 14.409 1.00 76.94 86 LYS A C 1
ATOM 705 O O . LYS A 1 86 ? -12.536 1.063 14.686 1.00 76.94 86 LYS A O 1
ATOM 710 N N . THR A 1 87 ? -14.471 0.065 15.283 1.00 63.09 87 THR A N 1
ATOM 711 C CA . THR A 1 87 ? -14.487 0.472 16.697 1.00 63.09 87 THR A CA 1
ATOM 712 C C . THR A 1 87 ? -13.539 -0.367 17.55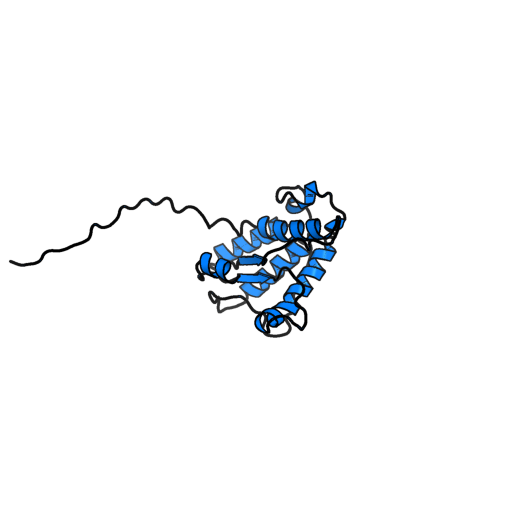4 1.00 63.09 87 THR A C 1
ATOM 714 O O . THR A 1 87 ? -12.870 0.192 18.415 1.00 63.09 87 THR A O 1
ATOM 717 N N . ASP A 1 88 ? -13.395 -1.662 17.251 1.00 64.50 88 ASP A N 1
ATOM 718 C CA . ASP A 1 88 ? -12.440 -2.551 17.920 1.00 64.50 88 ASP A CA 1
ATOM 719 C C . ASP A 1 88 ? -11.149 -2.672 17.110 1.00 64.50 88 ASP A C 1
ATOM 721 O O . ASP A 1 88 ? -11.057 -3.388 16.107 1.00 64.50 88 ASP A O 1
ATOM 725 N N . GLN A 1 89 ? -10.127 -1.939 17.545 1.00 63.12 89 GLN A N 1
ATOM 726 C CA . GLN A 1 89 ? -8.778 -2.023 16.994 1.00 63.12 89 GLN A CA 1
ATOM 727 C C . GLN A 1 89 ? -8.017 -3.155 17.690 1.00 63.12 89 GLN A C 1
ATOM 729 O O . GLN A 1 89 ? -7.230 -2.923 18.603 1.00 63.12 89 GLN A O 1
ATOM 734 N N . SER A 1 90 ? -8.280 -4.397 17.276 1.00 64.00 90 SER A N 1
ATOM 735 C CA . SER A 1 90 ? -7.545 -5.571 17.761 1.00 64.00 90 SER A CA 1
ATOM 736 C C . SER A 1 90 ? -6.058 -5.475 17.407 1.00 64.00 90 SER A C 1
ATOM 738 O O . SER A 1 90 ? -5.718 -5.049 16.303 1.00 64.00 90 SER A O 1
ATOM 740 N N . THR A 1 91 ? -5.171 -5.985 18.260 1.00 64.50 91 THR A N 1
ATOM 741 C CA . THR A 1 91 ? -3.725 -6.125 17.984 1.00 64.50 91 THR A CA 1
ATOM 742 C C . THR A 1 91 ? -3.396 -7.278 17.027 1.00 64.50 91 THR A C 1
ATOM 744 O O . THR A 1 91 ? -2.262 -7.740 16.954 1.00 64.50 91 THR A O 1
ATOM 747 N N . GLU A 1 92 ? -4.398 -7.758 16.298 1.00 72.19 92 GLU A N 1
ATOM 748 C CA . GLU A 1 92 ? -4.317 -8.930 15.448 1.00 72.19 92 GLU A CA 1
ATOM 749 C C . GLU A 1 92 ? -4.306 -8.565 13.962 1.00 72.19 92 GLU A C 1
ATOM 751 O O . GLU A 1 92 ? -4.503 -7.426 13.528 1.00 72.19 92 GLU A O 1
ATOM 756 N N . MET A 1 93 ? -4.093 -9.595 13.156 1.00 75.56 93 MET A N 1
ATOM 757 C CA . MET A 1 93 ? -4.205 -9.540 11.711 1.00 75.56 93 MET A CA 1
ATOM 758 C C . MET A 1 93 ? -5.592 -9.060 11.264 1.00 75.56 93 MET A C 1
ATOM 760 O O . MET A 1 93 ? -6.613 -9.673 11.586 1.00 75.56 93 MET A O 1
ATOM 764 N N . ILE A 1 94 ? -5.629 -8.013 10.442 1.00 77.88 94 ILE A N 1
ATOM 765 C CA . ILE A 1 94 ? -6.870 -7.456 9.912 1.00 77.88 94 ILE A CA 1
ATOM 766 C C . ILE A 1 94 ? -7.423 -8.388 8.839 1.00 77.88 94 ILE A C 1
ATOM 768 O O . ILE A 1 94 ? -6.803 -8.611 7.800 1.00 77.88 94 ILE A O 1
ATOM 772 N N . ARG A 1 95 ? -8.640 -8.878 9.075 1.00 72.88 95 ARG A N 1
ATOM 773 C CA . ARG A 1 95 ? -9.402 -9.688 8.121 1.00 72.88 95 ARG A CA 1
ATOM 774 C C . ARG A 1 95 ? -10.641 -8.935 7.639 1.00 72.88 95 ARG A C 1
ATOM 776 O O . ARG A 1 95 ? -11.240 -8.141 8.380 1.00 72.88 95 ARG A O 1
ATOM 783 N N . PHE A 1 96 ? -11.035 -9.216 6.402 1.00 68.19 96 PHE A N 1
ATOM 784 C CA . PHE A 1 96 ? -12.329 -8.825 5.854 1.00 68.19 96 PHE A CA 1
ATOM 785 C C . PHE A 1 96 ? -13.271 -10.021 5.952 1.00 68.19 96 PHE A C 1
ATOM 787 O O . PHE A 1 96 ? -13.150 -10.983 5.199 1.00 68.19 96 PHE A O 1
ATOM 794 N N . VAL A 1 97 ? -14.180 -9.980 6.925 1.00 61.97 97 VAL A N 1
ATOM 795 C CA . VAL A 1 97 ? -15.215 -11.003 7.084 1.00 61.97 97 VAL A CA 1
ATOM 796 C C . VAL A 1 97 ? -16.388 -10.596 6.191 1.00 61.97 97 VAL A C 1
ATOM 798 O O . VAL A 1 97 ? -17.131 -9.677 6.519 1.00 61.97 97 VAL A O 1
ATOM 801 N N . GLY A 1 98 ? -16.511 -11.232 5.023 1.00 64.62 98 GLY A N 1
ATOM 802 C CA . GLY A 1 98 ? -17.573 -10.961 4.047 1.00 64.62 98 GLY A CA 1
ATOM 803 C C . GLY A 1 98 ? -17.187 -10.005 2.910 1.00 64.62 98 GLY A C 1
ATOM 804 O O . GLY A 1 98 ? -16.062 -9.510 2.815 1.00 64.62 98 GLY A O 1
ATOM 805 N N . LYS A 1 99 ? -18.134 -9.773 1.989 1.00 70.06 99 LYS A N 1
ATOM 806 C CA . LYS A 1 99 ? -17.922 -8.930 0.803 1.00 70.06 99 LYS A CA 1
ATOM 807 C C . LYS A 1 99 ? -17.816 -7.463 1.224 1.00 70.06 99 LYS A C 1
ATOM 809 O O . LYS A 1 99 ? -18.812 -6.848 1.586 1.00 70.06 99 LYS A O 1
ATOM 814 N N . THR A 1 100 ? -16.610 -6.910 1.152 1.00 74.44 100 THR A N 1
ATOM 815 C CA . THR A 1 100 ? -16.348 -5.491 1.421 1.00 74.44 100 THR A CA 1
ATOM 816 C C . THR A 1 100 ? -16.163 -4.761 0.100 1.00 74.44 100 THR A C 1
ATOM 818 O O . THR A 1 100 ? -15.324 -5.154 -0.707 1.00 74.44 100 THR A O 1
ATOM 821 N N . LEU A 1 101 ? -16.947 -3.708 -0.131 1.00 81.06 101 LEU A N 1
ATOM 822 C CA . LEU A 1 101 ? -16.759 -2.837 -1.284 1.00 81.06 101 LEU A CA 1
ATOM 823 C C . LEU A 1 101 ? -15.777 -1.725 -0.906 1.00 81.06 101 LEU A C 1
ATOM 825 O O . LEU A 1 101 ? -16.062 -0.922 -0.023 1.00 81.06 101 LEU A O 1
ATOM 829 N N . LEU A 1 102 ? -14.626 -1.683 -1.574 1.00 83.94 102 LEU A N 1
ATOM 830 C CA . LEU A 1 102 ? -13.661 -0.596 -1.438 1.00 83.94 102 LEU A CA 1
ATOM 831 C C . LEU A 1 102 ? -13.797 0.330 -2.642 1.00 83.94 102 LEU A C 1
ATOM 833 O O . LEU A 1 102 ? -13.591 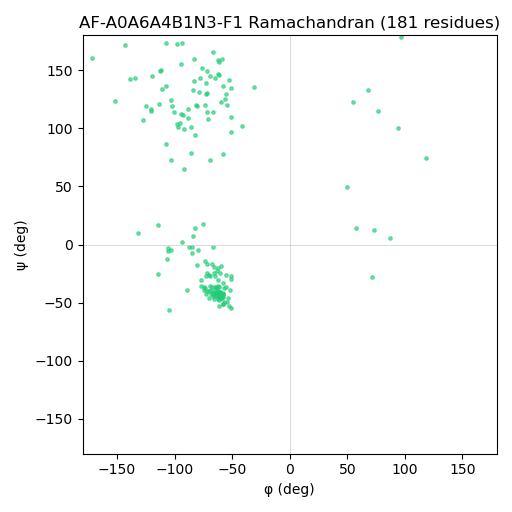-0.092 -3.779 1.00 83.94 102 LEU A O 1
ATOM 837 N N . HIS A 1 103 ? -14.129 1.594 -2.391 1.00 86.94 103 HIS A N 1
ATOM 838 C CA . HIS A 1 103 ? -14.012 2.623 -3.414 1.00 86.94 103 HIS A CA 1
ATOM 839 C C . HIS A 1 103 ? -12.553 3.070 -3.490 1.00 86.94 103 HIS A C 1
ATOM 841 O O . HIS A 1 103 ? -11.982 3.525 -2.496 1.00 86.94 103 HIS A O 1
ATOM 847 N N . VAL A 1 104 ? -11.944 2.877 -4.656 1.00 91.88 104 VAL A N 1
ATOM 848 C CA . VAL A 1 104 ? -10.526 3.133 -4.884 1.00 91.88 104 VAL A CA 1
ATOM 849 C C . VAL A 1 104 ? -10.412 4.167 -5.983 1.00 91.88 104 VAL A C 1
ATOM 851 O O . VAL A 1 104 ? -10.761 3.874 -7.120 1.00 91.88 104 VAL A O 1
ATOM 854 N N . ASP A 1 105 ? -9.864 5.326 -5.642 1.00 93.31 105 ASP A N 1
ATOM 855 C CA . ASP A 1 105 ? -9.450 6.353 -6.591 1.00 93.31 105 ASP A CA 1
ATOM 856 C C . ASP A 1 105 ? -7.935 6.462 -6.582 1.00 93.31 105 ASP A C 1
ATOM 858 O O . ASP A 1 105 ? -7.299 6.248 -5.547 1.00 93.31 105 ASP A O 1
ATOM 862 N N . LYS A 1 106 ? -7.335 6.844 -7.711 1.00 95.44 106 LYS A N 1
ATOM 863 C CA . LYS A 1 106 ? -5.908 7.166 -7.722 1.00 95.44 106 LYS A CA 1
ATOM 864 C C . LYS A 1 106 ? -5.611 8.284 -6.728 1.00 95.44 106 LYS A C 1
ATOM 866 O O . LYS A 1 106 ? -6.289 9.308 -6.710 1.00 95.44 106 LYS A O 1
ATOM 871 N N . CYS A 1 107 ? -4.532 8.136 -5.975 1.00 94.56 107 CYS A N 1
ATOM 872 C CA . CYS A 1 107 ? -4.017 9.213 -5.142 1.00 94.56 107 CYS A CA 1
ATOM 873 C C . CYS A 1 107 ? -2.488 9.194 -5.119 1.00 94.56 107 CYS A C 1
ATOM 875 O O . CYS A 1 107 ? -1.851 8.289 -5.660 1.00 94.56 107 CYS A O 1
ATOM 877 N N . ASN A 1 108 ? -1.888 10.228 -4.538 1.00 92.25 108 ASN A N 1
ATOM 878 C CA . ASN A 1 108 ? -0.442 10.308 -4.368 1.00 92.25 108 ASN A CA 1
ATOM 879 C C . ASN A 1 108 ? -0.034 9.872 -2.953 1.00 92.25 108 ASN A C 1
ATOM 881 O O . ASN A 1 108 ? -0.849 9.692 -2.043 1.00 92.25 108 ASN A O 1
ATOM 885 N N . ARG A 1 109 ? 1.279 9.769 -2.752 1.00 89.06 109 ARG A N 1
ATOM 886 C CA . ARG A 1 109 ? 1.879 9.464 -1.453 1.00 89.06 109 ARG A CA 1
ATOM 887 C C . ARG A 1 109 ? 1.504 10.473 -0.358 1.00 89.06 109 ARG A C 1
ATOM 889 O O . ARG A 1 109 ? 1.411 10.086 0.808 1.00 89.06 109 ARG A O 1
ATOM 896 N N . ALA A 1 110 ? 1.313 11.748 -0.710 1.00 90.00 110 ALA A N 1
ATOM 897 C CA . ALA A 1 110 ? 0.968 12.797 0.251 1.00 90.00 110 ALA A CA 1
ATOM 898 C C . ALA A 1 110 ? -0.417 12.551 0.860 1.00 90.00 110 ALA A C 1
ATOM 900 O O . ALA A 1 110 ? -0.520 12.496 2.078 1.00 90.00 110 ALA A O 1
ATOM 901 N N . ALA A 1 111 ? -1.424 12.235 0.043 1.00 92.25 111 ALA A N 1
ATOM 902 C CA . ALA A 1 111 ? -2.774 11.913 0.506 1.00 92.25 111 ALA A CA 1
ATOM 903 C C . ALA A 1 111 ? -2.794 10.720 1.479 1.00 92.25 111 ALA A C 1
ATOM 905 O O . ALA A 1 111 ? -3.462 10.753 2.512 1.00 92.25 111 ALA A O 1
ATOM 906 N N . VAL A 1 112 ? -2.016 9.667 1.189 1.00 90.50 112 VAL A N 1
ATOM 907 C CA . VAL A 1 112 ? -1.854 8.531 2.115 1.00 90.50 112 VAL A CA 1
ATOM 908 C C . VAL A 1 112 ? -1.211 8.994 3.425 1.00 90.50 112 VAL A C 1
ATOM 910 O O . VAL A 1 112 ? -1.659 8.611 4.503 1.00 90.50 112 VAL A O 1
ATOM 913 N N . THR A 1 113 ? -0.172 9.827 3.346 1.00 89.31 113 THR A N 1
ATOM 914 C CA . THR A 1 113 ? 0.571 10.326 4.515 1.00 89.31 113 THR A CA 1
ATOM 915 C C . THR A 1 113 ? -0.288 11.234 5.394 1.00 89.31 113 THR A C 1
ATOM 917 O O . THR A 1 113 ? -0.302 11.055 6.610 1.00 89.31 113 THR A O 1
ATOM 920 N N . GLU A 1 114 ? -1.043 12.152 4.797 1.00 92.00 114 GLU A N 1
ATOM 921 C CA . GLU A 1 114 ? -1.971 13.053 5.485 1.00 92.00 114 GLU A CA 1
ATOM 922 C C . GLU A 1 114 ? -3.054 12.268 6.224 1.00 92.00 114 GLU A C 1
ATOM 924 O O . GLU A 1 114 ? -3.284 12.502 7.409 1.00 92.00 114 GLU A O 1
ATOM 929 N N . PHE A 1 115 ? -3.642 11.254 5.581 1.00 92.12 115 PHE A N 1
ATOM 930 C CA . PHE A 1 115 ? -4.626 10.393 6.239 1.00 92.12 115 PHE A CA 1
ATOM 931 C C . PHE A 1 115 ? -4.021 9.599 7.406 1.00 92.12 115 PHE A C 1
ATOM 933 O O . PHE A 1 115 ? -4.643 9.397 8.448 1.00 92.12 115 PHE A O 1
ATOM 940 N N . CYS A 1 116 ? -2.771 9.153 7.272 1.00 88.25 116 CYS A N 1
ATOM 941 C CA . CYS A 1 116 ? -2.075 8.508 8.383 1.00 88.25 116 CYS A CA 1
ATOM 942 C C . CYS A 1 116 ? -1.849 9.475 9.548 1.00 88.25 116 CYS A C 1
ATOM 944 O O . CYS A 1 116 ? -2.009 9.083 10.703 1.00 88.25 116 CYS A O 1
ATOM 946 N N . ALA A 1 117 ? -1.474 10.721 9.254 1.00 89.00 117 ALA A N 1
ATOM 947 C CA . ALA A 1 117 ? -1.305 11.757 10.262 1.00 89.00 117 ALA A CA 1
ATOM 948 C C . ALA A 1 117 ? -2.631 12.053 10.978 1.00 89.00 117 ALA A C 1
ATOM 950 O O . ALA A 1 117 ? -2.640 12.103 12.206 1.00 89.00 117 ALA A O 1
ATOM 951 N N . SER A 1 118 ? -3.751 12.128 10.249 1.00 91.62 118 SER A N 1
ATOM 952 C CA . SER A 1 118 ? -5.073 12.340 10.851 1.00 91.62 118 SER A CA 1
ATOM 953 C C . SER A 1 118 ? -5.514 11.171 11.736 1.00 91.62 118 SER A C 1
ATOM 955 O O . SER A 1 118 ? -6.114 11.374 12.789 1.00 91.62 118 SER A O 1
ATOM 957 N N . MET A 1 119 ? -5.194 9.929 11.356 1.00 88.31 119 MET A N 1
ATOM 958 C CA . MET A 1 119 ? -5.433 8.771 12.224 1.00 88.31 119 MET A CA 1
ATOM 959 C C . MET A 1 119 ? -4.644 8.886 13.533 1.00 88.31 119 MET A C 1
ATOM 961 O O . MET A 1 119 ? -5.236 8.739 14.603 1.00 88.31 119 MET A O 1
ATOM 965 N N . LYS A 1 120 ? -3.346 9.214 13.457 1.00 87.12 120 LYS A N 1
ATOM 966 C CA . LYS A 1 120 ? -2.495 9.403 14.643 1.00 87.12 120 LYS A CA 1
ATOM 967 C C . LYS A 1 120 ? -3.006 10.528 15.543 1.00 87.12 120 LYS A C 1
ATOM 969 O O . LYS A 1 120 ? -3.106 10.327 16.747 1.00 87.12 120 LYS A O 1
ATOM 974 N N . SER A 1 121 ? -3.369 11.682 14.976 1.00 88.50 121 SER A N 1
ATOM 975 C CA . SER A 1 121 ? -3.894 12.812 15.755 1.00 88.50 121 SER A CA 1
ATOM 976 C C . SER A 1 121 ? -5.234 12.494 16.423 1.00 88.50 121 SER A C 1
ATOM 978 O O . SER A 1 121 ? -5.540 13.051 17.468 1.00 88.50 121 SER A O 1
ATOM 980 N N . SER A 1 122 ? -6.017 11.573 15.852 1.00 87.25 122 SER A N 1
ATOM 981 C CA . SER A 1 122 ? -7.254 11.053 16.455 1.00 87.25 122 SER A CA 1
ATOM 982 C C . SER A 1 122 ? -7.041 9.907 17.459 1.00 87.25 122 SER A C 1
ATOM 984 O O . SER A 1 122 ? -8.011 9.280 17.875 1.00 87.25 122 SER A O 1
ATOM 986 N N . GLY A 1 123 ? -5.791 9.585 17.814 1.00 83.56 123 GLY A N 1
ATOM 987 C CA . GLY A 1 123 ? -5.460 8.508 18.755 1.00 83.56 123 GLY A CA 1
ATOM 988 C C . GLY A 1 123 ? -5.651 7.090 18.205 1.00 83.56 123 GLY A C 1
ATOM 989 O O . GLY A 1 123 ? -5.630 6.130 18.971 1.00 83.56 123 GLY A O 1
ATOM 990 N N . LYS A 1 124 ? -5.842 6.924 16.889 1.00 84.25 124 LYS A N 1
ATOM 991 C CA . LYS A 1 124 ? -6.028 5.607 16.260 1.00 84.25 124 LYS A CA 1
ATOM 992 C C . LYS A 1 124 ? -4.690 4.933 15.980 1.00 84.25 124 LYS A C 1
ATOM 994 O O . LYS A 1 124 ? -3.747 5.562 15.495 1.00 84.25 124 LYS A O 1
ATOM 999 N N . VAL A 1 125 ? -4.639 3.621 16.193 1.00 82.50 125 VAL A N 1
ATOM 1000 C CA . VAL A 1 125 ? -3.469 2.803 15.874 1.00 82.50 125 VAL A CA 1
ATOM 1001 C C . VAL A 1 125 ? -3.370 2.641 14.360 1.00 82.50 125 VAL A C 1
ATOM 1003 O O . VAL A 1 125 ? -4.334 2.273 13.689 1.00 82.50 125 VAL A O 1
ATOM 1006 N N . LEU A 1 126 ? -2.195 2.919 13.798 1.00 83.31 126 LEU A N 1
ATOM 1007 C CA . LEU A 1 126 ? -1.960 2.700 12.376 1.00 83.31 126 LEU A CA 1
ATOM 1008 C C . LEU A 1 126 ? -1.685 1.224 12.087 1.00 83.31 126 LEU A C 1
ATOM 1010 O O . LEU A 1 126 ? -0.795 0.649 12.718 1.00 83.31 126 LEU A O 1
ATOM 1014 N N . PRO A 1 127 ? -2.356 0.637 11.082 1.00 81.06 127 PRO A N 1
ATOM 1015 C CA . PRO A 1 127 ? -2.040 -0.709 10.666 1.00 81.06 127 PRO A CA 1
ATOM 1016 C C . PRO A 1 127 ? -0.789 -0.763 9.794 1.00 81.06 127 PRO A C 1
ATOM 1018 O O . PRO A 1 127 ? -0.545 0.109 8.939 1.00 81.06 127 PRO A O 1
ATOM 1021 N N . PHE A 1 128 ? -0.026 -1.831 10.004 1.00 78.31 128 PHE A N 1
ATOM 1022 C CA . PHE A 1 128 ? 1.095 -2.212 9.160 1.00 78.31 128 PHE A CA 1
ATOM 1023 C C . PHE A 1 128 ? 0.637 -3.002 7.945 1.00 78.31 128 PHE A C 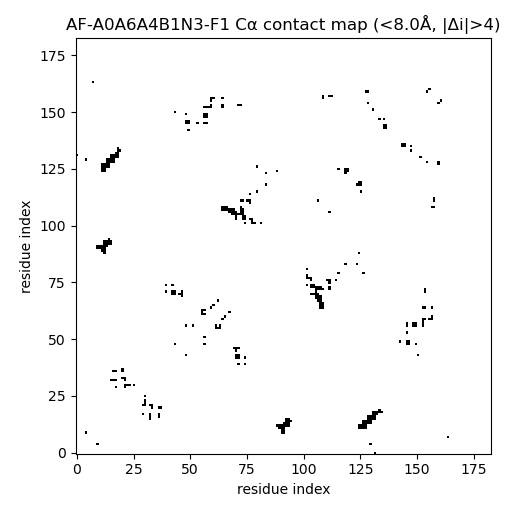1
ATOM 1025 O O . PHE A 1 128 ? -0.444 -3.582 7.919 1.00 78.31 128 PHE A O 1
ATOM 1032 N N . PHE A 1 129 ? 1.494 -3.023 6.935 1.00 79.50 129 PHE A N 1
ATOM 1033 C CA . PHE A 1 129 ? 1.308 -3.825 5.742 1.00 79.50 129 PHE A CA 1
ATOM 1034 C C . PHE A 1 129 ? 2.497 -4.765 5.653 1.00 79.50 129 PHE A C 1
ATOM 1036 O O . PHE A 1 129 ? 3.637 -4.321 5.531 1.00 79.50 129 PHE A O 1
ATOM 1043 N N . ILE A 1 130 ? 2.221 -6.054 5.780 1.00 74.69 130 ILE A N 1
ATOM 1044 C CA . ILE A 1 130 ? 3.205 -7.116 5.665 1.00 74.69 130 ILE A CA 1
ATOM 1045 C C . ILE A 1 130 ? 3.046 -7.698 4.272 1.00 74.69 130 ILE A C 1
ATOM 1047 O O . ILE A 1 130 ? 2.018 -8.291 3.960 1.00 74.69 130 ILE A O 1
ATOM 1051 N N . LEU A 1 131 ? 4.075 -7.516 3.456 1.00 74.88 131 LEU A N 1
ATOM 1052 C CA . LEU A 1 131 ? 4.230 -8.221 2.196 1.00 74.88 131 LEU A CA 1
ATOM 1053 C C . LEU A 1 131 ? 5.107 -9.442 2.480 1.00 74.88 131 LEU A C 1
ATOM 1055 O O . LEU A 1 131 ? 6.270 -9.278 2.855 1.00 74.88 131 LEU A O 1
ATOM 1059 N N . ASP A 1 132 ? 4.534 -10.640 2.384 1.00 69.00 132 ASP A N 1
ATOM 1060 C CA . ASP A 1 132 ? 5.291 -11.886 2.505 1.00 69.00 132 ASP A CA 1
ATOM 1061 C C . ASP A 1 132 ? 6.335 -11.979 1.389 1.00 69.00 132 ASP A C 1
ATOM 1063 O O . ASP A 1 132 ? 6.228 -11.283 0.384 1.00 69.00 132 ASP A O 1
ATOM 1067 N N . GLU A 1 133 ? 7.372 -12.790 1.589 1.00 60.19 133 GLU A N 1
ATOM 1068 C CA . GLU A 1 133 ? 8.567 -12.880 0.744 1.00 60.19 133 GLU A CA 1
ATOM 1069 C C . GLU A 1 133 ? 8.265 -12.823 -0.760 1.00 60.19 133 GLU A C 1
ATOM 1071 O O . GLU A 1 133 ? 7.914 -13.825 -1.384 1.00 60.19 133 GLU A O 1
ATOM 1076 N N . MET A 1 134 ? 8.497 -11.650 -1.360 1.00 61.56 134 MET A N 1
ATOM 1077 C CA . MET A 1 134 ? 8.543 -11.458 -2.809 1.00 61.56 134 MET A CA 1
ATOM 1078 C C . MET A 1 134 ? 9.790 -12.142 -3.357 1.00 61.56 134 MET A C 1
ATOM 1080 O O . MET A 1 134 ? 10.773 -11.485 -3.705 1.00 61.56 134 MET A O 1
ATOM 1084 N N . THR A 1 135 ? 9.784 -13.470 -3.402 1.00 52.31 135 THR A N 1
ATOM 1085 C CA . THR A 1 135 ? 10.775 -14.191 -4.191 1.00 52.31 135 THR A CA 1
ATOM 1086 C C . THR A 1 135 ? 10.448 -13.843 -5.639 1.00 52.31 135 THR A C 1
ATOM 1088 O O . THR A 1 135 ? 9.341 -14.162 -6.082 1.00 52.31 135 THR A O 1
ATOM 1091 N N . PRO A 1 136 ? 11.315 -13.121 -6.375 1.00 50.34 136 PRO A N 1
ATOM 1092 C CA . PRO A 1 136 ? 11.070 -12.913 -7.791 1.00 50.34 136 PRO A CA 1
ATOM 1093 C C . PRO A 1 136 ? 10.908 -14.302 -8.392 1.00 50.34 136 PRO A C 1
ATOM 1095 O O . PRO A 1 136 ? 11.801 -15.128 -8.226 1.00 50.34 136 PRO A O 1
ATOM 1098 N N . ASN A 1 137 ? 9.750 -14.580 -8.998 1.00 47.41 137 ASN A 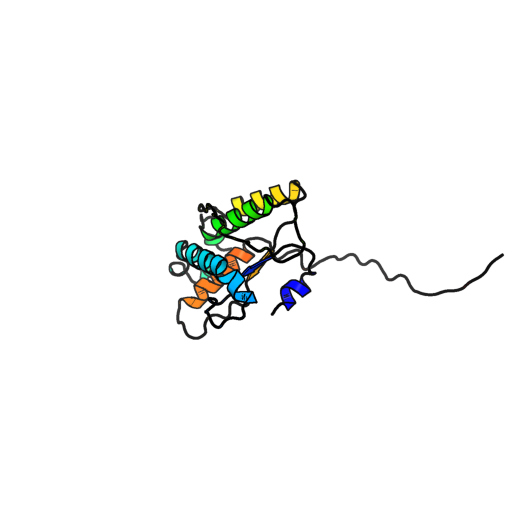N 1
ATOM 1099 C CA . ASN A 1 137 ? 9.509 -15.859 -9.650 1.00 47.41 137 ASN A CA 1
ATOM 1100 C C . ASN A 1 137 ? 10.696 -16.085 -10.591 1.00 47.41 137 ASN A C 1
ATOM 1102 O O . ASN A 1 137 ? 10.874 -15.327 -11.547 1.00 47.41 137 ASN A O 1
ATOM 1106 N N . THR A 1 138 ? 11.558 -17.050 -10.267 1.00 46.03 138 THR A N 1
ATOM 1107 C CA . THR A 1 138 ? 12.917 -17.168 -10.825 1.00 46.03 138 THR A CA 1
ATOM 1108 C C . THR A 1 138 ? 12.926 -17.491 -12.320 1.00 46.03 138 THR A C 1
ATOM 1110 O O . THR A 1 138 ? 13.986 -17.531 -12.929 1.00 46.03 138 THR A O 1
ATOM 1113 N N . ASN A 1 139 ? 11.743 -17.665 -12.916 1.00 47.41 139 ASN A N 1
ATOM 1114 C CA . ASN A 1 139 ? 11.535 -18.142 -14.276 1.00 47.41 139 ASN A CA 1
ATOM 1115 C C . ASN A 1 139 ? 10.917 -17.093 -15.220 1.00 47.41 139 ASN A C 1
ATOM 1117 O O . ASN A 1 139 ? 10.379 -17.472 -16.256 1.00 47.41 139 ASN A O 1
ATOM 1121 N N . MET A 1 140 ? 10.932 -15.795 -14.893 1.00 47.09 140 MET A N 1
ATOM 1122 C CA . MET A 1 140 ? 10.457 -14.768 -15.834 1.00 47.09 140 MET A CA 1
ATOM 1123 C C . MET A 1 140 ? 11.478 -13.656 -16.047 1.00 47.09 140 MET A C 1
ATOM 1125 O O . MET A 1 140 ? 11.648 -12.767 -15.208 1.00 47.09 140 MET A O 1
ATOM 1129 N N . ASP A 1 141 ? 12.090 -13.677 -17.226 1.00 50.22 141 ASP A N 1
ATOM 11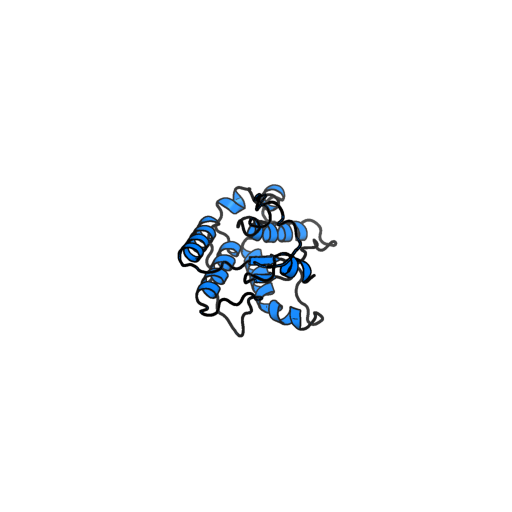30 C CA . ASP A 1 141 ? 12.862 -12.570 -17.771 1.00 50.22 141 ASP A CA 1
ATOM 1131 C C . ASP A 1 141 ? 12.057 -11.254 -17.719 1.00 50.22 141 ASP A C 1
ATOM 1133 O O . ASP A 1 141 ? 10.874 -11.191 -18.055 1.00 50.22 141 ASP A O 1
ATOM 1137 N N . GLY A 1 142 ? 12.710 -10.178 -17.268 1.00 53.97 142 GLY A N 1
ATOM 1138 C CA . GLY A 1 142 ? 12.324 -8.772 -17.482 1.00 53.97 142 GLY A CA 1
ATOM 1139 C C . GLY A 1 142 ? 11.094 -8.209 -16.748 1.00 53.97 142 GLY A C 1
ATOM 1140 O O . GLY A 1 142 ? 11.068 -7.008 -16.479 1.00 53.97 142 GLY A O 1
ATOM 1141 N N . GLY A 1 143 ? 10.095 -9.024 -16.398 1.00 61.38 143 GLY A N 1
ATOM 1142 C CA . GLY A 1 143 ? 8.806 -8.555 -15.869 1.00 61.38 143 GLY A CA 1
ATOM 1143 C C . GLY A 1 143 ? 8.623 -8.745 -14.362 1.00 61.38 143 GLY A C 1
ATOM 1144 O O . GLY A 1 143 ? 8.384 -7.781 -13.631 1.00 61.38 143 GLY A O 1
ATOM 1145 N N . GLY A 1 144 ? 8.749 -9.981 -13.870 1.00 69.12 144 GLY A N 1
ATOM 1146 C CA . GLY A 1 144 ? 8.396 -10.331 -12.484 1.00 69.12 144 GLY A CA 1
ATOM 1147 C C . GLY A 1 144 ? 9.147 -9.512 -11.428 1.00 69.12 144 GLY A C 1
ATOM 1148 O O . GLY A 1 144 ? 8.560 -9.074 -10.439 1.00 69.12 144 GLY A O 1
ATOM 1149 N N . MET A 1 145 ? 10.422 -9.206 -11.684 1.00 72.94 145 MET A N 1
ATOM 1150 C CA . MET A 1 145 ? 11.240 -8.371 -10.797 1.00 72.94 145 MET A CA 1
ATOM 1151 C C . MET A 1 145 ? 10.717 -6.935 -10.662 1.00 72.94 145 MET A C 1
ATOM 1153 O O . MET A 1 145 ? 10.777 -6.369 -9.572 1.00 72.94 145 MET A O 1
ATOM 1157 N N . ASN A 1 146 ? 10.199 -6.337 -11.739 1.00 78.75 146 ASN A N 1
ATOM 1158 C CA . ASN A 1 146 ? 9.708 -4.957 -11.709 1.00 78.75 146 ASN A CA 1
ATOM 1159 C C . ASN A 1 146 ? 8.399 -4.855 -10.924 1.00 78.75 146 ASN A C 1
ATOM 1161 O O . ASN A 1 146 ? 8.227 -3.923 -10.144 1.00 78.75 146 ASN A O 1
ATOM 1165 N N . MET A 1 147 ? 7.504 -5.833 -11.077 1.00 81.75 147 MET A N 1
ATOM 1166 C CA . MET A 1 147 ? 6.272 -5.889 -10.288 1.00 81.75 147 MET A CA 1
ATOM 1167 C C . MET A 1 147 ? 6.580 -6.026 -8.794 1.00 81.75 147 MET A C 1
ATOM 1169 O O . MET A 1 147 ? 6.077 -5.252 -7.980 1.00 81.75 147 MET A O 1
ATOM 1173 N N . ALA A 1 148 ? 7.488 -6.944 -8.453 1.00 79.50 148 ALA A N 1
ATOM 1174 C CA . ALA A 1 148 ? 7.889 -7.179 -7.075 1.00 79.50 148 ALA A CA 1
ATOM 1175 C C . ALA A 1 148 ? 8.536 -5.950 -6.428 1.00 79.50 148 ALA A C 1
ATOM 1177 O O . ALA A 1 148 ? 8.207 -5.568 -5.303 1.00 79.50 148 ALA A O 1
ATOM 1178 N N . ALA A 1 149 ? 9.433 -5.295 -7.164 1.00 82.44 149 ALA A N 1
ATOM 1179 C CA . ALA A 1 149 ? 10.054 -4.053 -6.736 1.00 82.44 149 ALA A CA 1
ATOM 1180 C C . ALA A 1 149 ? 9.034 -2.923 -6.565 1.00 82.44 149 ALA A C 1
ATOM 1182 O O . ALA A 1 149 ? 9.121 -2.178 -5.592 1.00 82.44 149 ALA A O 1
ATOM 1183 N N . PHE A 1 150 ? 8.062 -2.813 -7.474 1.00 86.69 150 PHE A N 1
ATOM 1184 C CA . PHE A 1 150 ? 7.003 -1.816 -7.389 1.00 86.69 150 PHE A CA 1
ATOM 1185 C C . PHE A 1 150 ? 6.152 -1.994 -6.135 1.00 86.69 150 PHE A C 1
ATOM 1187 O O . PHE A 1 150 ? 6.045 -1.060 -5.340 1.00 86.69 150 PHE A O 1
ATOM 1194 N N . GLN A 1 151 ? 5.621 -3.197 -5.906 1.00 84.12 151 GLN A N 1
ATOM 1195 C CA . GLN A 1 151 ? 4.814 -3.503 -4.723 1.00 84.12 151 GLN A CA 1
ATOM 1196 C C . GLN A 1 151 ? 5.608 -3.218 -3.442 1.00 84.12 151 GLN A C 1
ATOM 1198 O O . GLN A 1 151 ? 5.151 -2.452 -2.590 1.00 84.12 151 GLN A O 1
ATOM 1203 N N . ARG A 1 152 ? 6.849 -3.718 -3.348 1.00 81.62 152 ARG A N 1
ATOM 1204 C CA . ARG A 1 152 ? 7.752 -3.436 -2.221 1.00 81.62 152 ARG A CA 1
ATOM 1205 C C . ARG A 1 152 ? 7.939 -1.934 -2.004 1.00 81.62 152 ARG A C 1
ATOM 1207 O O . ARG A 1 152 ? 7.801 -1.456 -0.882 1.00 81.62 152 ARG A O 1
ATOM 1214 N N . ASN A 1 153 ? 8.237 -1.179 -3.056 1.00 84.56 153 ASN A N 1
ATOM 1215 C CA . ASN A 1 153 ? 8.522 0.248 -2.947 1.00 84.56 153 ASN A CA 1
ATOM 1216 C C . ASN A 1 153 ? 7.287 1.097 -2.654 1.00 84.56 153 ASN A C 1
ATOM 1218 O O . ASN A 1 153 ? 7.424 2.126 -2.001 1.00 84.56 153 ASN A O 1
ATOM 1222 N N . VAL A 1 154 ? 6.087 0.675 -3.049 1.00 83.38 154 VAL A N 1
ATOM 1223 C CA . VAL A 1 154 ? 4.844 1.327 -2.619 1.00 83.38 154 VAL A CA 1
ATOM 1224 C C . VAL A 1 154 ? 4.628 1.144 -1.113 1.00 83.38 154 VAL A C 1
ATOM 1226 O O . VAL A 1 154 ? 4.314 2.120 -0.427 1.00 83.38 154 VAL A O 1
ATOM 1229 N N . PHE A 1 155 ? 4.879 -0.055 -0.576 1.00 76.38 155 PHE A N 1
ATOM 1230 C CA . PHE A 1 155 ? 4.800 -0.299 0.868 1.00 76.38 155 PHE A CA 1
ATOM 1231 C C . PHE A 1 155 ? 5.916 0.402 1.662 1.00 76.38 155 PHE A C 1
ATOM 1233 O O . PHE A 1 155 ? 5.637 0.902 2.749 1.00 76.38 155 PHE A O 1
ATOM 1240 N N . LEU A 1 156 ? 7.139 0.508 1.117 1.00 70.19 156 LEU A N 1
ATOM 1241 C CA . LEU A 1 156 ? 8.273 1.246 1.714 1.00 70.19 156 LEU A CA 1
ATOM 1242 C C . LEU A 1 156 ? 8.173 2.770 1.560 1.00 70.19 156 LEU A C 1
ATOM 1244 O O . LEU A 1 156 ? 8.693 3.523 2.382 1.00 70.19 156 LEU A O 1
ATOM 1248 N N . GLY A 1 157 ? 7.551 3.245 0.480 1.00 57.69 157 GLY A N 1
ATOM 1249 C CA . GLY A 1 157 ? 7.346 4.666 0.201 1.00 57.69 157 GLY A CA 1
ATOM 1250 C C . GLY A 1 157 ? 6.463 5.325 1.258 1.00 57.69 157 GLY A C 1
ATOM 1251 O O . GLY A 1 157 ? 6.575 6.525 1.508 1.00 57.69 157 GLY A O 1
ATOM 1252 N N . ARG A 1 158 ? 5.649 4.525 1.946 1.00 53.34 158 ARG A N 1
ATOM 1253 C CA . ARG A 1 158 ? 5.132 4.840 3.271 1.00 53.34 158 ARG A CA 1
ATOM 1254 C C . ARG A 1 158 ? 6.240 4.459 4.259 1.00 53.34 158 ARG A C 1
ATOM 1256 O O . ARG A 1 158 ? 6.608 3.295 4.323 1.00 53.34 158 ARG A O 1
ATOM 1263 N N . LYS A 1 159 ? 6.759 5.398 5.057 1.00 45.56 159 LYS A N 1
ATOM 1264 C CA . LYS A 1 159 ? 7.493 5.074 6.297 1.00 45.56 159 LYS A CA 1
ATOM 1265 C C . LYS A 1 159 ? 6.572 4.257 7.224 1.00 45.56 159 LYS A C 1
ATOM 1267 O O . LYS A 1 159 ? 5.950 4.788 8.134 1.00 45.56 159 LYS A O 1
ATOM 1272 N N . LEU A 1 160 ? 6.428 2.974 6.926 1.00 45.78 160 LEU A N 1
ATOM 1273 C CA . LEU A 1 160 ? 5.757 1.941 7.706 1.00 45.78 160 LEU A CA 1
ATOM 1274 C C . LEU A 1 160 ? 6.764 1.010 8.372 1.00 45.78 160 LEU A C 1
ATOM 1276 O O . LEU A 1 160 ? 6.362 0.129 9.116 1.00 45.78 160 LEU A O 1
ATOM 1280 N N . GLN A 1 161 ? 8.055 1.181 8.083 1.00 38.50 161 GLN A N 1
ATOM 1281 C CA . GLN A 1 161 ? 9.123 0.337 8.610 1.00 38.50 161 GLN A CA 1
ATOM 1282 C C . GLN A 1 161 ? 9.962 1.026 9.695 1.00 38.50 161 GLN A C 1
ATOM 1284 O O . GLN A 1 161 ? 10.700 0.358 10.405 1.00 38.50 161 GLN A O 1
ATOM 1289 N N . THR A 1 162 ? 9.841 2.343 9.875 1.00 31.98 162 THR A N 1
ATOM 1290 C CA . THR A 1 162 ? 10.669 3.092 10.830 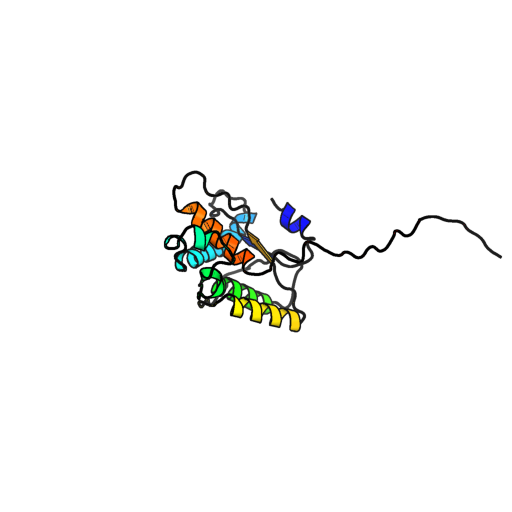1.00 31.98 162 THR A CA 1
ATOM 1291 C C . THR A 1 162 ? 9.884 3.421 12.097 1.00 31.98 162 THR A C 1
ATOM 1293 O O . THR A 1 162 ? 9.459 4.557 12.253 1.00 31.98 162 THR A O 1
ATOM 1296 N N . ASP A 1 163 ? 9.651 2.401 12.922 1.00 30.88 163 ASP A N 1
ATOM 1297 C CA . ASP A 1 163 ? 9.795 2.473 14.391 1.00 30.88 163 ASP A CA 1
ATOM 1298 C C . ASP A 1 163 ? 10.614 1.252 14.898 1.00 30.88 163 ASP A C 1
ATOM 1300 O O . ASP A 1 163 ? 10.674 0.987 16.093 1.00 30.88 163 ASP A O 1
ATOM 1304 N N . ALA A 1 164 ? 11.230 0.461 14.005 1.00 31.89 164 ALA A N 1
ATOM 1305 C CA . ALA A 1 164 ? 12.204 -0.553 14.397 1.00 31.89 164 ALA A CA 1
ATOM 1306 C C . ALA A 1 164 ? 13.599 0.092 14.324 1.00 31.89 164 ALA A C 1
ATOM 1308 O O . ALA A 1 164 ? 14.048 0.390 13.218 1.00 31.89 164 ALA A O 1
ATOM 1309 N N . TYR A 1 165 ? 14.228 0.290 15.495 1.00 27.98 165 TYR A N 1
ATOM 1310 C CA . TYR A 1 165 ? 15.442 1.080 15.805 1.00 27.98 165 TYR A CA 1
ATOM 1311 C C . TYR A 1 165 ? 15.188 2.602 15.859 1.00 27.98 165 TYR A C 1
ATOM 1313 O O . TYR A 1 165 ? 14.841 3.196 14.844 1.00 27.98 165 TYR A O 1
ATOM 1321 N N . VAL A 1 166 ? 15.314 3.319 16.987 1.00 26.09 166 VAL A N 1
ATOM 1322 C CA . VAL A 1 166 ? 16.204 3.203 18.162 1.00 26.09 166 VAL A CA 1
ATOM 1323 C C . VAL A 1 166 ? 15.478 3.798 19.391 1.00 26.09 166 VAL A C 1
ATOM 1325 O O . VAL A 1 166 ? 15.102 4.964 19.328 1.00 26.09 166 VAL A O 1
ATOM 1328 N N . ASP A 1 167 ? 15.305 3.042 20.483 1.00 27.81 167 ASP A N 1
ATOM 1329 C CA . ASP A 1 167 ? 15.320 3.637 21.832 1.00 27.81 167 ASP A CA 1
ATOM 1330 C C . ASP A 1 167 ? 16.775 3.527 22.299 1.00 27.81 167 ASP A C 1
ATOM 1332 O O . ASP A 1 167 ? 17.236 2.452 22.682 1.00 27.81 167 ASP A O 1
ATOM 1336 N N . ASP A 1 168 ? 17.513 4.628 22.184 1.00 34.00 168 ASP A N 1
ATOM 1337 C CA . ASP A 1 168 ? 18.777 4.854 22.887 1.00 34.00 168 ASP A CA 1
ATOM 1338 C C . ASP A 1 168 ? 18.398 5.568 24.185 1.00 34.00 168 ASP A C 1
ATOM 1340 O O . ASP A 1 168 ? 18.709 6.733 24.395 1.00 34.00 168 ASP A O 1
ATOM 1344 N N . ASP A 1 169 ? 17.663 4.870 25.045 1.00 32.69 169 ASP A N 1
ATOM 1345 C CA . ASP A 1 169 ? 17.648 5.202 26.461 1.00 32.69 169 ASP A CA 1
ATOM 1346 C C . ASP A 1 169 ? 18.433 4.108 27.175 1.00 32.69 169 ASP A C 1
ATOM 1348 O O . ASP A 1 169 ? 17.921 3.093 27.651 1.00 32.69 169 ASP A O 1
ATOM 1352 N N . CYS A 1 170 ? 19.745 4.343 27.225 1.00 33.62 170 CYS A N 1
ATOM 1353 C CA . CYS A 1 170 ? 20.579 3.865 28.311 1.00 33.62 170 CYS A CA 1
ATOM 1354 C C . CYS A 1 170 ? 19.933 4.274 29.646 1.00 33.62 170 CYS A C 1
ATOM 1356 O O . CYS A 1 170 ? 20.163 5.375 30.141 1.00 33.62 170 CYS A O 1
ATOM 1358 N N . ALA A 1 171 ? 19.181 3.372 30.267 1.00 31.25 171 ALA A N 1
ATOM 1359 C CA . ALA A 1 171 ? 18.979 3.383 31.709 1.00 31.25 171 ALA A CA 1
ATOM 1360 C C . ALA A 1 171 ? 19.648 2.123 32.282 1.00 31.25 171 ALA A C 1
ATOM 1362 O O . ALA A 1 171 ? 19.324 1.012 31.852 1.00 31.25 171 ALA A O 1
ATOM 1363 N N . PRO A 1 172 ? 20.626 2.262 33.195 1.00 35.41 172 PRO A N 1
ATOM 1364 C CA . PRO A 1 172 ? 21.366 1.127 33.713 1.00 35.41 172 PRO A CA 1
ATOM 1365 C C . PRO A 1 172 ? 20.476 0.257 34.604 1.00 35.41 172 PRO A C 1
ATOM 1367 O O . PRO A 1 172 ? 19.609 0.741 35.330 1.00 35.41 172 PRO A O 1
ATOM 1370 N N . PHE A 1 173 ? 20.744 -1.043 34.517 1.00 33.44 173 PHE A N 1
ATOM 1371 C CA . PHE A 1 173 ? 20.252 -2.124 35.361 1.00 33.44 173 PHE A CA 1
ATOM 1372 C C . PHE A 1 173 ? 19.972 -1.714 36.820 1.00 33.44 173 PHE A C 1
ATOM 1374 O O . PHE A 1 173 ? 20.847 -1.128 37.461 1.00 33.44 173 PHE A O 1
ATOM 1381 N N . PRO A 1 174 ? 18.837 -2.130 37.413 1.00 36.34 174 PRO A N 1
ATOM 1382 C CA . PRO A 1 174 ? 18.773 -2.278 38.854 1.00 36.34 174 PRO A CA 1
ATOM 1383 C C . PRO A 1 174 ? 19.606 -3.511 39.221 1.00 36.34 174 PRO A C 1
ATOM 1385 O O . PRO A 1 174 ? 19.281 -4.634 38.836 1.00 36.34 174 PRO A O 1
ATOM 1388 N N . SER A 1 175 ? 20.707 -3.302 39.938 1.00 39.00 175 SER A N 1
ATOM 1389 C CA . SER A 1 175 ? 21.407 -4.391 40.610 1.00 39.00 175 SER A CA 1
ATOM 1390 C C . SER A 1 175 ? 20.454 -5.048 41.605 1.00 39.00 175 SER A C 1
ATOM 1392 O O . SER A 1 175 ? 19.898 -4.383 42.482 1.00 39.00 175 SER A O 1
ATOM 1394 N N . GLU A 1 176 ? 20.259 -6.348 41.438 1.00 36.56 176 GLU A N 1
ATOM 1395 C CA . GLU A 1 176 ? 19.509 -7.195 42.348 1.00 36.56 176 GLU A CA 1
ATOM 1396 C C . GLU A 1 176 ? 20.093 -7.202 43.768 1.00 36.56 176 GLU A C 1
ATOM 1398 O O . GLU A 1 176 ? 21.292 -7.026 43.986 1.00 36.56 176 GLU A O 1
ATOM 1403 N N . SER A 1 177 ? 19.213 -7.606 44.685 1.00 35.25 177 SER A N 1
ATOM 1404 C CA . SER A 1 177 ? 19.489 -8.491 45.823 1.00 35.25 177 SER A CA 1
ATOM 1405 C C . SER A 1 177 ? 19.839 -7.863 47.188 1.00 35.25 177 SER A C 1
ATOM 1407 O O . SER A 1 177 ? 20.966 -7.511 47.503 1.00 35.25 177 SER A O 1
ATOM 1409 N N . THR A 1 178 ? 18.788 -7.853 48.026 1.00 34.94 178 THR A N 1
ATOM 1410 C CA . THR A 1 178 ? 18.714 -8.397 49.404 1.00 34.94 178 THR A CA 1
ATOM 1411 C C . THR A 1 178 ? 19.716 -7.946 50.469 1.00 34.94 178 THR A C 1
ATOM 1413 O O . THR A 1 178 ? 20.885 -8.303 50.421 1.00 34.94 178 THR A O 1
ATOM 1416 N N . CYS A 1 179 ? 19.194 -7.400 51.575 1.00 31.33 179 CYS A N 1
ATOM 1417 C CA . CYS A 1 179 ? 19.046 -8.164 52.825 1.00 31.33 179 CYS A CA 1
ATOM 1418 C C . CYS A 1 179 ? 18.250 -7.391 53.893 1.00 31.33 179 CYS A C 1
ATOM 1420 O O . CYS A 1 179 ? 18.027 -6.190 53.798 1.00 31.33 179 CYS A O 1
ATOM 1422 N N . CYS A 1 180 ? 17.747 -8.158 54.853 1.00 36.44 180 CYS A N 1
ATOM 1423 C CA . CYS A 1 180 ? 16.585 -7.923 55.702 1.00 36.44 180 CYS A CA 1
ATOM 1424 C C . CYS A 1 180 ? 16.881 -7.249 57.063 1.00 36.44 180 CYS A C 1
ATOM 1426 O O . CYS A 1 180 ? 18.027 -7.203 57.492 1.00 36.44 180 CYS A O 1
ATOM 1428 N N . PHE A 1 181 ? 15.782 -6.915 57.770 1.00 35.75 181 PHE A N 1
ATOM 1429 C CA . PHE A 1 181 ? 15.630 -6.593 59.208 1.00 35.75 181 PHE A CA 1
ATOM 1430 C C . PHE A 1 181 ? 16.278 -5.273 59.683 1.00 35.75 181 PHE A C 1
ATOM 1432 O O . PHE A 1 181 ? 17.411 -4.972 59.364 1.00 35.75 181 PHE A O 1
ATOM 1439 N N . GLY A 1 182 ? 15.640 -4.396 60.459 1.00 40.25 182 GLY A N 1
ATOM 1440 C CA . GLY A 1 182 ? 14.489 -4.559 61.338 1.00 40.25 182 GLY A CA 1
ATOM 1441 C C . GLY A 1 182 ? 14.878 -4.240 62.782 1.00 40.25 182 GLY A C 1
ATOM 1442 O O . GLY A 1 182 ? 15.011 -5.174 63.562 1.00 40.25 182 GLY A O 1
ATOM 1443 N N . ARG A 1 183 ? 15.050 -2.950 63.102 1.00 36.47 183 ARG A N 1
ATOM 1444 C CA . ARG A 1 183 ? 14.695 -2.215 64.341 1.00 36.47 183 ARG A CA 1
ATOM 1445 C C . ARG A 1 183 ? 15.585 -0.995 64.525 1.00 36.47 183 ARG A C 1
ATOM 1447 O O . ARG A 1 183 ? 16.814 -1.144 64.388 1.00 36.47 183 ARG A O 1
#

Secondary structure (DSSP, 8-state):
--HHHHHTTT-S-EEEE-SS---TTS-HHHHTTHHHHHHHHHHHHHT-GGGS-HHHHH-TTSHHHHH--BHHHHHHHHHHHHHHT-S---SSB----S-PPPP---B-HHHHHHHHHHHHHTTPPPPEEEE------TT-SSSHHHHHHHHHHHHHHS--STTSS------------------

Solvent-accessible surface area (backbone atoms only — not comparable to full-atom values): 11308 Å² total; per-residue (Å²): 131,67,55,65,61,55,71,69,61,54,71,54,25,28,41,76,34,69,60,56,86,61,52,93,86,44,58,73,79,52,56,76,41,31,72,62,41,53,53,47,53,58,35,44,56,74,56,45,55,78,80,52,54,69,70,53,39,65,34,49,83,27,64,63,64,63,70,43,68,29,38,51,45,12,43,54,40,34,52,51,54,60,54,69,71,50,87,76,81,56,46,44,74,64,75,79,89,66,94,75,88,73,77,64,53,63,29,32,52,61,61,45,49,52,54,52,50,52,37,49,77,70,74,45,85,72,67,41,77,44,73,41,80,69,67,55,60,91,86,45,85,91,46,46,55,39,51,47,33,37,57,52,25,58,58,58,60,41,85,71,68,76,82,70,78,79,86,88,70,91,68,81,78,81,80,80,81,88,87,81,86,92,131

Organism: NCBI:txid129364

Radius of gyration: 20.32 Å; Cα contacts (8 Å, |Δi|>4): 194; chains: 1; bounding box: 39×39×83 Å

Nearest PDB structures (foldseek):
  4q41-assembly4_D  TM=2.953E-01  e=2.460E+00  Schistosoma mansoni

Foldseek 3Di:
DCVVCVVVPLQAEAEEEELDQQDPPHDPVCVQCNVVNVVLVVQLVVQVLLVDDPVQLLDLPHPCQAPDFGQNLQVLQQVQVVQLPDPDRHSYYDGDDDDDDGDGDTDHLVSSVVSVVVCVVVVHGDYAYHYPDNPQPPPDPRPSVSSSSNNVSNNVNPVRPPVPDDPPPPDDDDDDDDDDDDD

pLDDT: mean 70.34, std 19.55, range [26.09, 95.44]

Mean predicted aligned error: 12.31 Å